Protein AF-A0A2E4A8M8-F1 (afdb_monomer_lite)

Foldseek 3Di:
DDPPPDPVVVVVVVVCVLCVLPVDDPDDPPQDQLAPDDPVLLVVPPVCVVVVVLLVVLSVLQQVLQVVLLVLLQVLDDCPALLNVCPPSSNCVLLDPVNDDLLLLQQQCLQSPQNCSSLCSQCLDPVHNDCPDPSNVSSVSRVVCLVVVVDPVSVVSVVVSNVSSVVSNVPPPVVLSLLLVLLSVLNYPDPSPDPVSHSALVNSVVVVVVVCVVPDDDDPDPVVSVVSVVSSSNSHSHSD

Secondary structure (DSSP, 8-state):
------HHHHHHHHHHHHHHHHT--TT---S---SSS-HHHHHT-GGGHHHHHHHHHHHHHHHHHHHHHHHHHHHHS-TTSHHHHT-HHHHHHHHSGGG--HHHHHHH-TTS--TTHHHHGGGGSTT---TTSHHHHHHHHHHHHHHTTS-HHHHHHHHHHHHHHHHHHHS--HHHHHHHHHHHHHHHH--SS-GGGSSBHHHHHHHHHHHHHHH------HHHHHHHHHHHTTTS--B-

Sequence (240 aa):
MCIKKDWETEKQSLRDLHSELTGSTEGSSNGIWPFSFSDEHLRNNPKMKPFLNDFHQACEIKEKAEDQLLLKLWNVLPKDSPLKKLGAEKFYSFWTRLNRDPLQLAVVDPEFNIVHSMILADQFSGNGFNPKSDRFHVYKDHVNWIMDGSNQKYLELWSKDFIKCKNYAKKPDNELLEIISIFQSICISWDGSVLSDCPDAKNIMKSILQKYTEEFNGSNDEYYWKKKMKMASRFVPIIC

Structure (mmCIF, N/CA/C/O backbone):
data_AF-A0A2E4A8M8-F1
#
_entry.id   AF-A0A2E4A8M8-F1
#
loop_
_atom_site.group_PDB
_atom_site.id
_atom_site.type_symbol
_atom_site.label_atom_id
_atom_site.label_alt_id
_atom_site.label_comp_id
_atom_site.label_asym_id
_atom_site.label_entity_id
_atom_site.label_seq_id
_atom_site.pdbx_PDB_ins_code
_atom_site.Cartn_x
_atom_site.Cartn_y
_atom_site.Cartn_z
_atom_site.occupancy
_atom_site.B_iso_or_equiv
_atom_site.auth_seq_id
_atom_site.auth_comp_id
_atom_site.auth_asym_id
_atom_site.auth_atom_id
_atom_site.pdbx_PDB_model_num
ATOM 1 N N . MET A 1 1 ? 8.781 -32.172 15.880 1.00 30.47 1 MET A N 1
ATOM 2 C CA . MET A 1 1 ? 8.593 -32.228 14.416 1.00 30.47 1 MET A CA 1
ATOM 3 C C . MET A 1 1 ? 8.095 -30.852 13.987 1.00 30.47 1 MET A C 1
ATOM 5 O O . MET A 1 1 ? 6.951 -30.523 14.264 1.00 30.47 1 MET A O 1
ATOM 9 N N . CYS A 1 2 ? 8.972 -29.984 13.473 1.00 27.83 2 CYS A N 1
ATOM 10 C CA . CYS A 1 2 ? 8.557 -28.663 12.995 1.00 27.83 2 CYS A CA 1
ATOM 11 C C . CYS A 1 2 ? 7.779 -28.859 11.697 1.00 27.83 2 CYS A C 1
ATOM 13 O O . CYS A 1 2 ? 8.379 -29.151 10.664 1.00 27.83 2 CYS A O 1
ATOM 15 N N . ILE A 1 3 ? 6.456 -28.727 11.753 1.00 31.91 3 ILE A N 1
ATOM 16 C CA . ILE A 1 3 ? 5.642 -28.599 10.548 1.00 31.91 3 ILE A CA 1
ATOM 17 C C . ILE A 1 3 ? 6.061 -27.266 9.925 1.00 31.91 3 ILE A C 1
ATOM 19 O O . ILE A 1 3 ? 5.691 -26.200 10.416 1.00 31.91 3 ILE A O 1
ATOM 23 N N . LYS A 1 4 ? 6.918 -27.314 8.897 1.00 37.12 4 LYS A N 1
ATOM 24 C CA . LYS A 1 4 ? 7.116 -26.174 8.001 1.00 37.12 4 LYS A CA 1
ATOM 25 C C . LYS A 1 4 ? 5.732 -25.866 7.441 1.00 37.12 4 LYS A C 1
ATOM 27 O O . LYS A 1 4 ? 5.205 -26.670 6.681 1.00 37.12 4 LYS A O 1
ATOM 32 N N . LYS A 1 5 ? 5.130 -24.757 7.875 1.00 45.69 5 LYS A N 1
ATOM 33 C CA . LYS A 1 5 ? 3.943 -24.209 7.219 1.00 45.69 5 LYS A CA 1
ATOM 34 C C . LYS A 1 5 ? 4.291 -24.047 5.743 1.00 45.69 5 LYS A C 1
ATOM 36 O O . LYS A 1 5 ? 5.208 -23.295 5.413 1.00 45.69 5 LYS A O 1
ATOM 41 N N . ASP A 1 6 ? 3.625 -24.829 4.906 1.00 58.69 6 ASP A N 1
ATOM 42 C CA . ASP A 1 6 ? 3.812 -24.793 3.468 1.00 58.69 6 ASP A CA 1
ATOM 43 C C . ASP A 1 6 ? 3.214 -23.493 2.931 1.00 58.69 6 ASP A C 1
ATOM 45 O O . ASP A 1 6 ? 2.010 -23.244 3.023 1.00 58.69 6 ASP A O 1
ATOM 49 N N . TRP A 1 7 ? 4.096 -22.637 2.432 1.00 46.25 7 TRP A N 1
ATOM 50 C CA . TRP A 1 7 ? 3.736 -21.322 1.930 1.00 46.25 7 TRP A CA 1
ATOM 51 C C . TRP A 1 7 ? 2.833 -21.413 0.696 1.00 46.25 7 TRP A C 1
ATOM 53 O O . TRP A 1 7 ? 1.972 -20.554 0.530 1.00 46.25 7 TRP A O 1
ATOM 63 N N . GLU A 1 8 ? 2.963 -22.461 -0.120 1.00 48.72 8 GLU A N 1
ATOM 64 C CA . GLU A 1 8 ? 2.102 -22.647 -1.293 1.00 48.72 8 GLU A CA 1
ATOM 65 C C . GLU A 1 8 ? 0.661 -22.976 -0.881 1.00 48.72 8 GLU A C 1
ATOM 67 O O . GLU A 1 8 ? -0.285 -22.444 -1.456 1.00 48.72 8 GLU A O 1
ATOM 72 N N . THR A 1 9 ? 0.481 -23.740 0.200 1.00 54.19 9 THR A N 1
ATOM 73 C CA . THR A 1 9 ? -0.840 -24.038 0.774 1.00 54.19 9 THR A CA 1
ATOM 74 C C . THR A 1 9 ? -1.510 -22.787 1.370 1.00 54.19 9 THR A C 1
ATOM 76 O O . THR A 1 9 ? -2.711 -22.570 1.193 1.00 54.19 9 THR A O 1
ATOM 79 N N . GLU A 1 10 ? -0.752 -21.925 2.059 1.00 48.75 10 GLU A N 1
ATOM 80 C CA . GLU A 1 10 ? -1.270 -20.668 2.632 1.00 48.75 10 GLU A CA 1
ATOM 81 C C . GLU A 1 10 ? -1.569 -19.627 1.530 1.00 48.75 10 GLU A C 1
ATOM 83 O O . GLU A 1 10 ? -2.585 -18.936 1.595 1.00 48.75 10 GLU A O 1
ATOM 88 N N . LYS A 1 11 ? -0.748 -19.581 0.468 1.00 48.69 11 LYS A N 1
ATOM 89 C CA . LYS A 1 11 ? -0.962 -18.774 -0.748 1.00 48.69 11 LYS A CA 1
ATOM 90 C C . LYS A 1 11 ? -2.215 -19.205 -1.504 1.00 48.69 11 LYS A C 1
ATOM 92 O O . LYS A 1 11 ? -3.005 -18.345 -1.885 1.00 48.69 11 LYS A O 1
ATOM 97 N N . GLN A 1 12 ? -2.412 -20.509 -1.688 1.00 53.59 12 GLN A N 1
ATOM 98 C CA . GLN A 1 12 ? -3.606 -21.041 -2.335 1.00 53.59 12 GLN A CA 1
ATOM 99 C C . GLN A 1 12 ? -4.848 -20.742 -1.493 1.00 53.59 12 GLN A C 1
ATOM 101 O O . GLN A 1 12 ? -5.802 -20.199 -2.020 1.00 53.59 12 GLN A O 1
ATOM 106 N N . SER A 1 13 ? -4.787 -20.923 -0.170 1.00 53.31 13 SER A N 1
ATOM 107 C CA . SER A 1 13 ? -5.908 -20.599 0.725 1.00 53.31 13 SER A CA 1
ATOM 108 C C . SER A 1 13 ? -6.288 -19.114 0.694 1.00 53.31 13 SER A C 1
ATOM 110 O O . SER A 1 13 ? -7.465 -18.781 0.746 1.00 53.31 13 SER A O 1
ATOM 112 N N . LEU A 1 14 ? -5.308 -18.206 0.609 1.00 47.66 14 LEU A N 1
ATOM 113 C CA . LEU A 1 14 ? -5.564 -16.767 0.483 1.00 47.66 14 LEU A CA 1
ATOM 114 C C . LEU A 1 14 ? -6.086 -16.386 -0.907 1.00 47.66 14 LEU A C 1
ATOM 116 O O . LEU A 1 14 ? -6.929 -15.499 -0.998 1.00 47.66 14 LEU A O 1
ATOM 120 N N . ARG A 1 15 ? -5.614 -17.042 -1.975 1.00 51.06 15 ARG A N 1
ATOM 121 C CA . ARG A 1 15 ? -6.115 -16.849 -3.347 1.00 51.06 15 ARG A CA 1
ATOM 122 C C . ARG A 1 15 ? -7.525 -17.396 -3.521 1.00 51.06 15 ARG A C 1
ATOM 124 O O . ARG A 1 15 ? -8.344 -16.710 -4.115 1.00 51.06 15 ARG A O 1
ATOM 131 N N . ASP A 1 16 ? -7.805 -18.568 -2.968 1.00 52.25 16 ASP A N 1
ATOM 132 C CA . ASP A 1 16 ? -9.125 -19.194 -2.959 1.00 52.25 16 ASP A CA 1
ATOM 133 C C . ASP A 1 16 ? -10.089 -18.331 -2.157 1.00 52.25 16 ASP A C 1
ATOM 135 O O . ASP A 1 16 ? -11.119 -17.932 -2.681 1.00 52.25 16 ASP A O 1
ATOM 139 N N . LEU A 1 17 ? -9.692 -17.906 -0.952 1.00 48.84 17 LEU A N 1
ATOM 140 C CA . LEU A 1 17 ? -10.458 -16.948 -0.161 1.00 48.84 17 LEU A CA 1
ATOM 141 C C . LEU A 1 17 ? -10.656 -15.632 -0.925 1.00 48.84 17 LEU A C 1
ATOM 143 O O . LEU A 1 17 ? -11.729 -15.059 -0.884 1.00 48.84 17 LEU A O 1
ATOM 147 N N . HIS A 1 18 ? -9.660 -15.132 -1.654 1.00 42.75 18 HIS A N 1
ATOM 148 C CA . HIS A 1 18 ? -9.820 -13.920 -2.456 1.00 42.75 18 HIS A CA 1
ATOM 149 C C . HIS A 1 18 ? -10.777 -14.121 -3.642 1.00 42.75 18 HIS A C 1
ATOM 151 O O . HIS A 1 18 ? -11.620 -13.265 -3.883 1.00 42.75 18 HIS A O 1
ATOM 157 N N . SER A 1 19 ? -10.683 -15.236 -4.365 1.00 43.72 19 SER A N 1
ATOM 158 C CA . SER A 1 19 ? -11.504 -15.556 -5.542 1.00 43.72 19 SER A CA 1
ATOM 159 C C . SER A 1 19 ? -12.953 -15.869 -5.156 1.00 43.72 19 SER A C 1
ATOM 161 O O . SER A 1 19 ? -13.879 -15.312 -5.747 1.00 43.72 19 SER A O 1
ATOM 163 N N . GLU A 1 20 ? -13.152 -16.659 -4.100 1.00 44.97 20 GLU A N 1
ATOM 164 C CA . GLU A 1 20 ? -14.456 -17.013 -3.529 1.00 44.97 20 GLU A CA 1
ATOM 165 C C . GLU A 1 20 ? -15.182 -15.774 -2.977 1.00 44.97 20 GLU A C 1
ATOM 167 O O . GLU A 1 20 ? -16.398 -15.660 -3.105 1.00 44.97 20 GLU A O 1
ATOM 172 N N . LEU A 1 21 ? -14.430 -14.801 -2.444 1.00 37.31 21 LEU A N 1
ATOM 173 C CA . LEU A 1 21 ? -14.958 -13.563 -1.861 1.00 37.31 21 LEU A CA 1
ATOM 174 C C . LEU A 1 21 ? -15.011 -12.360 -2.824 1.00 37.31 21 LEU A C 1
ATOM 176 O O . LEU A 1 21 ? -15.496 -11.300 -2.446 1.00 37.31 21 LEU A O 1
ATOM 180 N N . THR A 1 22 ? -14.480 -12.456 -4.047 1.00 35.88 22 THR A N 1
ATOM 181 C CA . THR A 1 22 ? -14.541 -11.356 -5.040 1.00 35.88 22 THR A CA 1
ATOM 182 C C . THR A 1 22 ? -15.264 -11.741 -6.325 1.00 35.88 22 THR A C 1
ATOM 184 O O . THR A 1 22 ? -15.473 -10.888 -7.188 1.00 35.88 22 THR A O 1
ATOM 187 N N . GLY A 1 23 ? -15.666 -13.009 -6.465 1.00 33.59 23 GLY A N 1
ATOM 188 C CA . GLY A 1 23 ? -16.344 -13.515 -7.655 1.00 33.59 23 GLY A CA 1
ATOM 189 C C . GLY A 1 23 ? -15.470 -13.505 -8.911 1.00 33.59 23 GLY A C 1
ATOM 190 O O . GLY A 1 23 ? -15.999 -13.628 -10.015 1.00 33.59 23 GLY A O 1
ATOM 191 N N . SER A 1 24 ? -14.147 -13.344 -8.780 1.00 36.97 24 SER A N 1
ATOM 192 C CA . SER A 1 24 ? -13.243 -13.395 -9.925 1.00 36.97 24 SER A CA 1
ATOM 193 C C . SER A 1 24 ? -13.100 -14.847 -10.381 1.00 36.97 24 SER A C 1
ATOM 195 O O . SER A 1 24 ? -12.301 -15.611 -9.831 1.00 36.97 24 SER A O 1
ATOM 197 N N . THR A 1 25 ? -13.895 -15.231 -11.376 1.00 33.06 25 THR A N 1
ATOM 198 C CA . THR A 1 25 ? -13.668 -16.446 -12.157 1.00 33.06 25 THR A CA 1
ATOM 199 C C . THR A 1 25 ? -12.296 -16.392 -12.817 1.00 33.06 25 THR A C 1
ATOM 201 O O . THR A 1 25 ? -11.837 -15.329 -13.240 1.00 33.06 25 THR A O 1
ATOM 204 N N . GLU A 1 26 ? -11.666 -17.561 -12.889 1.00 41.09 26 GLU A N 1
ATOM 205 C CA . GLU A 1 26 ? -10.436 -17.865 -13.615 1.00 41.09 26 GLU A CA 1
ATOM 206 C C . GLU A 1 26 ? -10.210 -16.951 -14.836 1.00 41.09 26 GLU A C 1
ATOM 208 O O . GLU A 1 26 ? -11.008 -16.926 -15.771 1.00 41.09 26 GLU A O 1
ATOM 213 N N . GLY A 1 27 ? -9.100 -16.203 -14.830 1.00 36.25 27 GLY A N 1
ATOM 214 C CA . GLY A 1 27 ? -8.556 -15.563 -16.034 1.00 36.25 27 GLY A CA 1
ATOM 215 C C . GLY A 1 27 ? -8.377 -14.045 -16.007 1.00 36.25 27 GLY A C 1
ATOM 216 O O . GLY A 1 27 ? -7.591 -13.546 -16.808 1.00 36.25 27 GLY A O 1
ATOM 217 N N . SER A 1 28 ? -9.000 -13.288 -15.098 1.00 31.25 28 SER A N 1
ATOM 218 C CA . SER A 1 28 ? -8.678 -11.857 -14.981 1.00 31.25 28 SER A CA 1
ATOM 219 C C . SER A 1 28 ? -7.442 -11.678 -14.105 1.00 31.25 28 SER A C 1
ATOM 221 O O . SER A 1 28 ? -7.498 -11.883 -12.891 1.00 31.25 28 SER A O 1
ATOM 223 N N . SER A 1 29 ? -6.325 -11.284 -14.708 1.00 35.84 29 SER A N 1
ATOM 224 C CA . SER A 1 29 ? -5.157 -10.747 -14.017 1.00 35.84 29 SER A CA 1
ATOM 225 C C . SER A 1 29 ? -5.541 -9.468 -13.256 1.00 35.84 29 SER A C 1
ATOM 227 O O . SER A 1 29 ? -5.215 -8.366 -13.677 1.00 35.84 29 SER A O 1
ATOM 229 N N . ASN A 1 30 ? -6.217 -9.602 -12.113 1.00 37.06 30 ASN A N 1
ATOM 230 C CA . ASN A 1 30 ? -6.460 -8.512 -11.160 1.00 37.06 30 ASN A CA 1
ATOM 231 C C . ASN A 1 30 ? -5.212 -8.241 -10.294 1.00 37.06 30 ASN A C 1
ATOM 233 O O . ASN A 1 30 ? -5.305 -7.711 -9.187 1.00 37.06 30 ASN A O 1
ATOM 237 N N . GLY A 1 31 ? -4.033 -8.629 -10.791 1.00 51.25 31 GLY A N 1
ATOM 238 C CA . GLY A 1 31 ? -2.767 -8.103 -10.308 1.00 51.25 31 GLY A CA 1
ATOM 239 C C . GLY A 1 31 ? -2.676 -6.631 -10.691 1.00 51.25 31 GLY A C 1
ATOM 240 O O . GLY A 1 31 ? -3.235 -6.207 -11.702 1.00 51.25 31 GLY A O 1
ATOM 241 N N . ILE A 1 32 ? -1.996 -5.833 -9.873 1.00 61.25 32 ILE A N 1
ATOM 242 C CA . ILE A 1 32 ? -1.727 -4.433 -10.206 1.00 61.25 32 ILE A CA 1
ATOM 243 C C . ILE A 1 32 ? -0.983 -4.418 -11.533 1.00 61.25 32 ILE A C 1
ATOM 245 O O . ILE A 1 32 ? 0.158 -4.870 -11.613 1.00 61.25 32 ILE A O 1
ATOM 249 N N . TRP A 1 33 ? -1.652 -3.913 -12.561 1.00 77.19 33 TRP A N 1
ATOM 250 C CA . TRP A 1 33 ? -1.049 -3.640 -13.845 1.00 77.19 33 TRP A CA 1
ATOM 251 C C . TRP A 1 33 ? -0.752 -2.142 -13.899 1.00 77.19 33 TRP A C 1
ATOM 253 O O . TRP A 1 33 ? -1.666 -1.349 -14.123 1.00 77.19 33 TRP A O 1
ATOM 263 N N . PRO A 1 34 ? 0.489 -1.720 -13.599 1.00 82.06 34 PRO A N 1
ATOM 264 C CA . PRO A 1 34 ? 0.813 -0.305 -13.455 1.00 82.06 34 PRO A CA 1
ATOM 265 C C . PRO A 1 34 ? 1.072 0.387 -14.803 1.00 82.06 34 PRO A C 1
ATOM 267 O O . PRO A 1 34 ? 1.408 1.568 -14.815 1.00 82.06 34 PRO A O 1
ATOM 270 N N . PHE A 1 35 ? 0.969 -0.341 -15.918 1.00 86.00 35 PHE A N 1
ATOM 271 C CA . PHE A 1 35 ? 1.337 0.135 -17.249 1.00 86.00 35 PHE A CA 1
ATOM 272 C C . PHE A 1 35 ? 0.167 0.778 -17.990 1.00 86.00 35 PHE A C 1
ATOM 274 O O . PHE A 1 35 ? -0.997 0.466 -17.749 1.00 86.00 35 PHE A O 1
ATOM 281 N N . SER A 1 36 ? 0.496 1.651 -18.942 1.00 83.56 36 SER A N 1
ATOM 282 C CA . SER A 1 36 ? -0.471 2.338 -19.811 1.00 83.56 36 SER A CA 1
ATOM 283 C C . SER A 1 36 ? -1.035 1.461 -20.944 1.00 83.56 36 SER A C 1
ATOM 285 O O . SER A 1 36 ? -1.997 1.849 -21.606 1.00 83.56 36 SER A O 1
ATOM 287 N N . PHE A 1 37 ? -0.458 0.278 -21.163 1.00 85.38 37 PHE A N 1
ATOM 288 C CA . PHE A 1 37 ? -0.878 -0.728 -22.149 1.00 85.38 37 PHE A CA 1
ATOM 289 C C . PHE A 1 37 ? -1.462 -1.973 -21.459 1.00 85.38 37 PHE A C 1
ATOM 291 O O . PHE A 1 37 ? -1.472 -2.031 -20.240 1.00 85.38 37 PHE A O 1
ATOM 298 N N . SER A 1 38 ? -1.954 -2.980 -22.192 1.00 84.81 38 SER A N 1
ATOM 299 C CA . SER A 1 38 ? -2.494 -4.230 -21.614 1.00 84.81 38 SER A CA 1
ATOM 300 C C . SER A 1 38 ? -1.423 -5.310 -21.392 1.00 84.81 38 SER A C 1
ATOM 302 O O . SER A 1 38 ? -0.404 -5.322 -22.070 1.00 84.81 38 SER A O 1
ATOM 304 N N . ASP A 1 39 ? -1.662 -6.284 -20.509 1.00 84.12 39 ASP A N 1
ATOM 305 C CA . ASP A 1 39 ? -0.763 -7.447 -20.327 1.00 84.12 39 ASP A CA 1
ATOM 306 C C . ASP A 1 39 ? -0.523 -8.231 -21.631 1.00 84.12 39 ASP A C 1
ATOM 308 O O . ASP A 1 39 ? 0.598 -8.642 -21.942 1.00 84.12 39 ASP A O 1
ATOM 312 N N . GLU A 1 40 ? -1.555 -8.340 -22.471 1.00 86.44 40 GLU A N 1
ATOM 313 C CA . GLU A 1 40 ? -1.461 -8.942 -23.805 1.00 86.44 40 GLU A CA 1
ATOM 314 C C . GLU A 1 40 ? -0.400 -8.272 -24.690 1.00 86.44 40 GLU A C 1
ATOM 316 O O . GLU A 1 40 ? 0.265 -8.957 -25.471 1.00 86.44 40 GLU A O 1
ATOM 321 N N . HIS A 1 41 ? -0.193 -6.957 -24.539 1.00 85.88 41 HIS A N 1
ATOM 322 C CA . HIS A 1 41 ? 0.824 -6.213 -25.281 1.00 85.88 41 HIS A CA 1
ATOM 323 C C . HIS A 1 41 ? 2.223 -6.816 -25.084 1.00 85.88 41 HIS A C 1
ATOM 325 O O . HIS A 1 41 ? 2.943 -7.038 -26.059 1.00 85.88 41 HIS A O 1
ATOM 331 N N . LEU A 1 42 ? 2.588 -7.162 -23.842 1.00 86.88 42 LEU A N 1
ATOM 332 C CA . LEU A 1 42 ? 3.885 -7.777 -23.546 1.00 86.88 42 LEU A CA 1
ATOM 333 C C . LEU A 1 42 ? 3.913 -9.262 -23.901 1.00 86.88 42 LEU A C 1
ATOM 335 O O . LEU A 1 42 ? 4.933 -9.748 -24.388 1.00 86.88 42 LEU A O 1
ATOM 339 N N . ARG A 1 43 ? 2.808 -9.994 -23.705 1.00 86.56 43 ARG A N 1
ATOM 340 C CA . ARG A 1 43 ? 2.747 -11.430 -24.042 1.00 86.56 43 ARG A CA 1
ATOM 341 C C . ARG A 1 43 ? 2.962 -11.701 -25.526 1.00 86.56 43 ARG A C 1
ATOM 343 O O . ARG A 1 43 ? 3.573 -12.709 -25.876 1.00 86.56 43 ARG A O 1
ATOM 350 N N . ASN A 1 44 ? 2.511 -10.790 -26.383 1.00 86.56 44 ASN A N 1
ATOM 351 C CA . ASN A 1 44 ? 2.688 -10.885 -27.830 1.00 86.56 44 ASN A CA 1
ATOM 352 C C . ASN A 1 44 ? 4.131 -10.599 -28.288 1.00 86.56 44 ASN A C 1
ATOM 354 O O . ASN A 1 44 ? 4.458 -10.818 -29.455 1.00 86.56 44 ASN A O 1
ATOM 358 N N . ASN A 1 45 ? 5.015 -10.156 -27.386 1.00 84.94 45 ASN A N 1
ATOM 359 C CA . ASN A 1 45 ? 6.426 -9.907 -27.659 1.00 84.94 45 ASN A CA 1
ATOM 360 C C . ASN A 1 45 ? 7.318 -10.942 -26.938 1.00 84.94 45 ASN A C 1
ATOM 362 O O . ASN A 1 45 ? 7.582 -10.806 -25.742 1.00 84.94 45 ASN A O 1
ATOM 366 N N . PRO A 1 46 ? 7.885 -11.943 -27.645 1.00 85.25 46 PRO A N 1
ATOM 367 C CA . PRO A 1 46 ? 8.739 -12.964 -27.030 1.00 85.25 46 PRO A CA 1
ATOM 368 C C . PRO A 1 46 ? 9.943 -12.406 -26.258 1.00 85.25 46 PRO A C 1
ATOM 370 O O . PRO A 1 46 ? 10.416 -13.046 -25.318 1.00 85.25 46 PRO A O 1
ATOM 373 N N . LYS A 1 47 ? 10.430 -11.208 -26.620 1.00 87.38 47 LYS A N 1
ATOM 374 C CA . LYS A 1 47 ? 11.538 -10.540 -25.921 1.00 87.38 47 LYS A CA 1
ATOM 375 C C . LYS A 1 47 ? 11.155 -10.082 -24.511 1.00 87.38 47 LYS A C 1
ATOM 377 O O . LYS A 1 47 ? 12.045 -9.916 -23.689 1.00 87.38 47 LYS A O 1
ATOM 382 N N . MET A 1 48 ? 9.865 -9.915 -24.222 1.00 89.38 48 MET A N 1
ATOM 383 C CA . MET A 1 48 ? 9.354 -9.460 -22.921 1.00 89.38 48 MET A CA 1
ATOM 384 C C . MET A 1 48 ? 9.075 -10.606 -21.949 1.00 89.38 48 MET A C 1
ATOM 386 O O . MET A 1 48 ? 8.778 -10.367 -20.783 1.00 89.38 48 MET A O 1
ATOM 390 N N . LYS A 1 49 ? 9.225 -11.862 -22.385 1.00 87.62 49 LYS A N 1
ATOM 391 C CA . LYS A 1 49 ? 9.019 -13.034 -21.527 1.00 87.62 49 LYS A CA 1
ATOM 392 C C . LYS A 1 49 ? 9.884 -13.031 -20.250 1.00 87.62 49 LYS A C 1
ATOM 394 O O . LYS A 1 49 ? 9.329 -13.345 -19.199 1.00 87.62 49 LYS A O 1
ATOM 399 N N . PRO A 1 50 ? 11.190 -12.687 -20.286 1.00 87.75 50 PRO A N 1
ATOM 400 C CA . PRO A 1 50 ? 11.999 -12.600 -19.068 1.00 87.75 50 PRO A CA 1
ATOM 401 C C . PRO A 1 50 ? 11.465 -11.537 -18.105 1.00 87.75 50 PRO A C 1
ATOM 403 O O . PRO A 1 50 ? 11.233 -11.832 -16.940 1.00 87.75 50 PRO A O 1
ATOM 406 N N . PHE A 1 51 ? 11.152 -10.348 -18.630 1.00 90.94 51 PHE A N 1
ATOM 407 C CA . PHE A 1 51 ? 10.568 -9.264 -17.845 1.00 90.94 51 PHE A CA 1
ATOM 408 C C . PHE A 1 51 ? 9.256 -9.676 -17.173 1.00 90.94 51 PHE A C 1
ATOM 410 O O . PHE A 1 51 ? 9.099 -9.454 -15.981 1.00 90.94 51 PHE A O 1
ATOM 417 N N . LEU A 1 52 ? 8.331 -10.306 -17.905 1.00 89.62 52 LEU A N 1
ATOM 418 C CA . LEU A 1 52 ? 7.048 -10.745 -17.347 1.00 89.62 52 LEU A CA 1
ATOM 419 C C . LEU A 1 52 ? 7.230 -11.725 -16.183 1.00 89.62 52 LEU A C 1
ATOM 421 O O . LEU A 1 52 ? 6.519 -11.631 -15.187 1.00 89.62 52 LEU A O 1
ATOM 425 N N . ASN A 1 53 ? 8.184 -12.654 -16.286 1.00 89.12 53 ASN A N 1
ATOM 426 C CA . ASN A 1 53 ? 8.471 -13.592 -15.202 1.00 89.12 53 ASN A CA 1
ATOM 427 C C . ASN A 1 53 ? 8.981 -12.869 -13.948 1.00 89.12 53 ASN A C 1
ATOM 429 O O . ASN A 1 53 ? 8.456 -13.095 -12.856 1.00 89.12 53 ASN A O 1
ATOM 433 N N . ASP A 1 54 ? 9.957 -11.979 -14.113 1.00 92.12 54 ASP A N 1
ATOM 434 C CA . ASP A 1 54 ? 10.560 -11.243 -13.000 1.00 92.12 54 ASP A CA 1
ATOM 435 C C . ASP A 1 54 ? 9.563 -10.250 -12.381 1.00 92.12 54 ASP A C 1
ATOM 437 O O . ASP A 1 54 ? 9.471 -10.111 -11.159 1.00 92.12 54 ASP A O 1
ATOM 441 N N . PHE A 1 55 ? 8.742 -9.610 -13.217 1.00 91.81 55 PHE A N 1
ATOM 442 C CA . PHE A 1 55 ? 7.682 -8.707 -12.788 1.00 91.81 55 PHE A CA 1
ATOM 443 C C . PHE A 1 55 ? 6.604 -9.438 -11.984 1.00 91.81 55 PHE A C 1
ATOM 445 O O . PHE A 1 55 ? 6.205 -8.962 -10.922 1.00 91.81 55 PHE A O 1
ATOM 452 N N . HIS A 1 56 ? 6.171 -10.626 -12.421 1.00 89.62 56 HIS A N 1
ATOM 453 C CA . HIS A 1 56 ? 5.244 -11.444 -11.636 1.00 89.62 56 HIS A CA 1
ATOM 454 C C . HIS A 1 56 ? 5.825 -11.795 -10.263 1.00 89.62 56 HIS A C 1
ATOM 456 O O . HIS A 1 56 ? 5.118 -11.695 -9.262 1.00 89.62 56 HIS A O 1
ATOM 462 N N . GLN A 1 57 ? 7.112 -12.144 -10.185 1.00 90.75 57 GLN A N 1
ATOM 463 C CA . GLN A 1 57 ? 7.766 -12.399 -8.903 1.00 90.75 57 GLN A CA 1
ATOM 464 C C . GLN A 1 57 ? 7.791 -11.145 -8.011 1.00 90.75 57 GLN A C 1
ATOM 466 O O . GLN A 1 57 ? 7.527 -11.238 -6.809 1.00 90.75 57 GLN A O 1
ATOM 471 N N . ALA A 1 58 ? 8.065 -9.970 -8.581 1.00 91.75 58 ALA A N 1
ATOM 472 C CA . ALA A 1 58 ? 8.023 -8.700 -7.858 1.00 91.75 58 ALA A CA 1
ATOM 473 C C . ALA A 1 58 ? 6.608 -8.367 -7.346 1.00 91.75 58 ALA A C 1
ATOM 475 O O . ALA A 1 58 ? 6.449 -7.952 -6.194 1.00 91.75 58 ALA A O 1
ATOM 476 N N . CYS A 1 59 ? 5.573 -8.622 -8.154 1.00 89.31 59 CYS A N 1
ATOM 477 C CA . CYS A 1 59 ? 4.176 -8.533 -7.730 1.00 89.31 59 CYS A CA 1
ATOM 478 C C . CYS A 1 59 ? 3.897 -9.457 -6.544 1.00 89.31 59 CYS A C 1
ATOM 480 O O . CYS A 1 59 ? 3.388 -8.992 -5.529 1.00 89.31 59 CYS A O 1
ATOM 482 N N . GLU A 1 60 ? 4.301 -10.728 -6.603 1.00 87.50 60 GLU A N 1
ATOM 483 C CA . GLU A 1 60 ? 4.076 -11.666 -5.496 1.00 87.50 60 GLU A CA 1
ATOM 484 C C . GLU A 1 60 ? 4.735 -11.211 -4.183 1.00 87.50 60 GLU A C 1
ATOM 486 O O . GLU A 1 60 ? 4.161 -11.387 -3.107 1.00 87.50 60 GLU A O 1
ATOM 491 N N . ILE A 1 61 ? 5.922 -10.598 -4.247 1.00 87.25 61 ILE A N 1
ATOM 492 C CA . ILE A 1 61 ? 6.607 -10.046 -3.068 1.00 87.25 61 ILE A CA 1
ATOM 493 C C . ILE A 1 61 ? 5.789 -8.911 -2.443 1.00 87.25 61 ILE A C 1
ATOM 495 O O . ILE A 1 61 ? 5.573 -8.911 -1.225 1.00 87.25 61 ILE A O 1
ATOM 499 N N . LYS A 1 62 ? 5.335 -7.959 -3.264 1.00 89.31 62 LYS A N 1
ATOM 500 C CA . LYS A 1 62 ? 4.507 -6.832 -2.824 1.00 89.31 62 LYS A CA 1
ATOM 501 C C . LYS A 1 62 ? 3.195 -7.324 -2.209 1.00 89.31 62 LYS A C 1
ATOM 503 O O . LYS A 1 62 ? 2.859 -6.956 -1.086 1.00 89.31 62 LYS A O 1
ATOM 508 N N . GLU A 1 63 ? 2.476 -8.179 -2.929 1.00 86.56 63 GLU A N 1
ATOM 509 C CA . GLU A 1 63 ? 1.174 -8.707 -2.513 1.00 86.56 63 GLU A CA 1
ATOM 510 C C . GLU A 1 63 ? 1.277 -9.468 -1.191 1.00 86.56 63 GLU A C 1
ATOM 512 O O . GLU A 1 63 ? 0.493 -9.241 -0.272 1.00 86.56 63 GLU A O 1
ATOM 517 N N . LYS A 1 64 ? 2.317 -10.296 -1.038 1.00 86.19 64 LYS A N 1
ATOM 518 C CA . LYS A 1 64 ? 2.594 -11.004 0.214 1.00 86.19 64 LYS A CA 1
ATOM 519 C C . LYS A 1 64 ? 2.811 -10.050 1.387 1.00 86.19 64 LYS A C 1
ATOM 521 O O . LYS A 1 64 ? 2.364 -10.353 2.493 1.00 86.19 64 LYS A O 1
ATOM 526 N N . ALA A 1 65 ? 3.518 -8.938 1.186 1.00 88.12 65 ALA A N 1
ATOM 527 C CA . ALA A 1 65 ? 3.731 -7.958 2.248 1.00 88.12 65 ALA A CA 1
ATOM 528 C C . ALA A 1 65 ? 2.395 -7.344 2.697 1.00 88.12 65 ALA A C 1
ATOM 530 O O . ALA A 1 65 ? 2.099 -7.331 3.895 1.00 88.12 65 ALA A O 1
ATOM 531 N N . GLU A 1 66 ? 1.567 -6.913 1.742 1.00 86.75 66 GLU A N 1
ATOM 532 C CA . GLU A 1 66 ? 0.244 -6.332 1.994 1.00 86.75 66 GLU A CA 1
ATOM 533 C C . GLU A 1 66 ? -0.695 -7.304 2.709 1.00 86.75 66 GLU A C 1
ATOM 535 O O . GLU A 1 66 ? -1.251 -6.959 3.756 1.00 86.75 66 GLU A O 1
ATOM 540 N N . ASP A 1 67 ? -0.820 -8.528 2.196 1.00 86.69 67 ASP A N 1
ATOM 541 C CA . ASP A 1 67 ? -1.697 -9.551 2.760 1.00 86.69 67 ASP A CA 1
ATOM 542 C C . ASP A 1 67 ? -1.269 -9.903 4.194 1.00 86.69 67 ASP A C 1
ATOM 544 O O . ASP A 1 67 ? -2.108 -10.024 5.088 1.00 86.69 67 ASP A O 1
ATOM 548 N N . GLN A 1 68 ? 0.040 -9.977 4.468 1.00 87.50 68 GLN A N 1
ATOM 549 C CA . GLN A 1 68 ? 0.547 -10.187 5.827 1.00 87.50 68 GLN A CA 1
ATOM 550 C C . GLN A 1 68 ? 0.172 -9.052 6.782 1.00 87.50 68 GLN A C 1
ATOM 552 O O . GLN A 1 68 ? -0.114 -9.311 7.954 1.00 87.50 68 GLN A O 1
ATOM 557 N N . LEU A 1 69 ? 0.196 -7.799 6.326 1.00 89.75 69 LEU A N 1
ATOM 558 C CA . LEU A 1 69 ? -0.144 -6.661 7.174 1.00 89.75 69 LEU A CA 1
ATOM 559 C C . LEU A 1 69 ? -1.655 -6.552 7.407 1.00 89.75 69 LEU A C 1
ATOM 561 O O . LEU A 1 69 ? -2.075 -6.344 8.546 1.00 89.75 69 LEU A O 1
ATOM 565 N N . LEU A 1 70 ? -2.470 -6.788 6.376 1.00 88.94 70 LEU A N 1
ATOM 566 C CA . LEU A 1 70 ? -3.927 -6.868 6.509 1.00 88.94 70 LEU A CA 1
ATOM 567 C C . LEU A 1 70 ? -4.348 -8.025 7.418 1.00 88.94 70 LEU A C 1
ATOM 569 O O . LEU A 1 70 ? -5.212 -7.839 8.274 1.00 88.94 70 LEU A O 1
ATOM 573 N N . LEU A 1 71 ? -3.696 -9.184 7.310 1.00 88.69 71 LEU A N 1
ATOM 574 C CA . LEU A 1 71 ? -3.952 -10.326 8.183 1.00 88.69 71 LEU A CA 1
ATOM 575 C C . LEU A 1 71 ? -3.574 -10.029 9.637 1.00 88.69 71 LEU A C 1
ATOM 577 O O . LEU A 1 71 ? -4.322 -10.379 10.553 1.00 88.69 71 LEU A O 1
ATOM 581 N N . LYS A 1 72 ? -2.438 -9.355 9.872 1.00 90.62 72 LYS A N 1
ATOM 582 C CA . LYS A 1 72 ? -2.068 -8.876 11.213 1.00 90.62 72 LYS A CA 1
ATOM 583 C C . LYS A 1 72 ? -3.148 -7.957 11.769 1.00 90.62 72 LYS A C 1
ATOM 585 O O . LYS A 1 72 ? -3.609 -8.203 12.880 1.00 90.62 72 LYS A O 1
ATOM 590 N N . LEU A 1 73 ? -3.583 -6.959 11.001 1.00 92.94 73 LEU A N 1
ATOM 591 C CA . LEU A 1 73 ? -4.647 -6.051 11.420 1.00 92.94 73 LEU A CA 1
ATOM 592 C C . LEU A 1 73 ? -5.932 -6.816 11.742 1.00 92.94 73 LEU A C 1
ATOM 594 O O . LEU A 1 73 ? -6.454 -6.716 12.850 1.00 92.94 73 LEU A O 1
ATOM 598 N N . TRP A 1 74 ? -6.395 -7.654 10.817 1.00 93.19 74 TRP A N 1
ATOM 599 C CA . TRP A 1 74 ? -7.602 -8.453 10.989 1.00 93.19 74 TRP A CA 1
ATOM 600 C C . TRP A 1 74 ? -7.577 -9.270 12.282 1.00 93.19 74 TRP A C 1
ATOM 602 O O . TRP A 1 74 ? -8.579 -9.337 12.995 1.00 93.19 74 TRP A O 1
ATOM 612 N N . ASN A 1 75 ? -6.438 -9.875 12.613 1.00 90.69 75 ASN A N 1
ATOM 613 C CA . ASN A 1 75 ? -6.303 -10.726 13.790 1.00 90.69 75 ASN A CA 1
ATOM 614 C C . ASN A 1 75 ? -6.226 -9.951 15.111 1.00 90.69 75 ASN A C 1
ATOM 616 O O . ASN A 1 75 ? -6.601 -10.512 16.140 1.00 90.69 75 ASN A O 1
ATOM 620 N N . VAL A 1 76 ? -5.778 -8.689 15.110 1.00 93.75 76 VAL A N 1
ATOM 621 C CA . VAL A 1 76 ? -5.788 -7.863 16.333 1.00 93.75 76 VAL A CA 1
ATOM 622 C C . VAL A 1 76 ? -7.132 -7.187 16.589 1.00 93.75 76 VAL A C 1
ATOM 624 O O . VAL A 1 76 ? -7.397 -6.802 17.728 1.00 93.75 76 VAL A O 1
ATOM 627 N N . LEU A 1 77 ? -7.972 -7.038 15.558 1.00 93.19 77 LEU A N 1
ATOM 628 C CA . LEU A 1 77 ? -9.266 -6.370 15.674 1.00 93.19 77 LEU A CA 1
ATOM 629 C C . LEU A 1 77 ? -10.186 -7.092 16.679 1.00 93.19 77 LEU A C 1
ATOM 631 O O . LEU A 1 77 ? -10.484 -8.280 16.500 1.00 93.19 77 LEU A O 1
ATOM 635 N N . PRO A 1 78 ? -10.707 -6.384 17.698 1.00 93.50 78 PRO A N 1
ATOM 636 C CA . PRO A 1 78 ? -11.692 -6.933 18.621 1.00 93.50 78 PRO A CA 1
ATOM 637 C C . PRO A 1 78 ? -12.980 -7.333 17.900 1.00 93.50 78 PRO A C 1
ATOM 639 O O . PRO A 1 78 ? -13.386 -6.683 16.933 1.00 93.50 78 PRO A O 1
ATOM 642 N N . LYS A 1 79 ? -13.649 -8.380 18.405 1.00 91.38 79 LYS A N 1
ATOM 643 C CA . LYS A 1 79 ? -14.879 -8.936 17.809 1.00 91.38 79 LYS A CA 1
ATOM 644 C C . LYS A 1 79 ? -15.969 -7.883 17.604 1.00 91.38 79 LYS A C 1
ATOM 646 O O . LYS A 1 79 ? -16.622 -7.883 16.568 1.00 91.38 79 LYS A O 1
ATOM 651 N N . ASP A 1 80 ? -16.111 -6.967 18.557 1.00 91.75 80 ASP A N 1
ATOM 652 C CA . ASP A 1 80 ? -17.164 -5.952 18.532 1.00 91.75 80 ASP A CA 1
ATOM 653 C C . ASP A 1 80 ? -16.823 -4.707 17.715 1.00 91.75 80 ASP A C 1
ATOM 655 O O . ASP A 1 80 ? -17.694 -3.851 17.528 1.00 91.75 80 ASP A O 1
ATOM 659 N N . SER A 1 81 ? -15.584 -4.609 17.222 1.00 93.69 81 SER A N 1
ATOM 660 C CA . SER A 1 81 ? -15.142 -3.450 16.458 1.00 93.69 81 SER A CA 1
ATOM 661 C C . SER A 1 81 ? -15.930 -3.328 15.145 1.00 93.69 81 SER A C 1
ATOM 663 O O . SER A 1 81 ? -16.176 -4.341 14.481 1.00 93.69 81 SER A O 1
ATOM 665 N N . PRO A 1 82 ? -16.293 -2.104 14.717 1.00 93.88 82 PRO A N 1
ATOM 666 C CA . PRO A 1 82 ? -16.992 -1.882 13.449 1.00 93.88 82 PRO A CA 1
ATOM 667 C C . PRO A 1 82 ? -16.283 -2.505 12.241 1.00 93.88 82 PRO A C 1
ATOM 669 O O . PRO A 1 82 ? -16.932 -3.114 11.395 1.00 93.88 82 PRO A O 1
ATOM 672 N N . LEU A 1 83 ? -14.947 -2.461 12.213 1.00 92.31 83 LEU A N 1
ATOM 673 C CA . LEU A 1 83 ? -14.136 -3.105 11.175 1.00 92.31 83 LEU A CA 1
ATOM 674 C C . LEU A 1 83 ? -14.290 -4.628 11.155 1.00 92.31 83 LEU A C 1
ATOM 676 O O . LEU A 1 83 ? -14.362 -5.215 10.081 1.00 92.31 83 LEU A O 1
ATOM 680 N N . LYS A 1 84 ? -14.356 -5.280 12.323 1.00 92.06 84 LYS A N 1
ATOM 681 C CA . LYS A 1 84 ? -14.544 -6.735 12.402 1.00 92.06 84 LYS A CA 1
ATOM 682 C C . LYS A 1 84 ? -15.971 -7.139 12.031 1.00 92.06 84 LYS A C 1
ATOM 684 O O . LYS A 1 84 ? -16.162 -8.157 11.369 1.00 92.06 84 LYS A O 1
ATOM 689 N N . LYS A 1 85 ? -16.957 -6.321 12.415 1.00 92.94 85 LYS A N 1
ATOM 690 C CA . LYS A 1 85 ? -18.382 -6.522 12.107 1.00 92.94 85 LYS A CA 1
ATOM 691 C C . LYS A 1 85 ? -18.714 -6.417 10.620 1.00 92.94 85 LYS A C 1
ATOM 693 O O . LYS A 1 85 ? -19.723 -6.978 10.210 1.00 92.94 85 LYS A O 1
ATOM 698 N N . LEU A 1 86 ? -17.868 -5.771 9.812 1.00 88.00 86 LEU A N 1
ATOM 699 C CA . LEU A 1 86 ? -18.006 -5.795 8.352 1.00 88.00 86 LEU A CA 1
ATOM 700 C C . LEU A 1 86 ? -17.931 -7.204 7.750 1.00 88.00 86 LEU A C 1
ATOM 702 O O . LEU A 1 86 ? -18.418 -7.409 6.641 1.00 88.00 86 LEU A O 1
ATOM 706 N N . GLY A 1 87 ? -17.295 -8.148 8.448 1.00 86.69 87 GLY A N 1
ATOM 707 C CA . GLY A 1 87 ? -16.889 -9.422 7.868 1.00 86.69 87 GLY A CA 1
ATOM 708 C C . GLY A 1 87 ? -15.558 -9.312 7.120 1.00 86.69 87 GLY A C 1
ATOM 709 O O . GLY A 1 87 ? -15.138 -8.232 6.700 1.00 86.69 87 GLY A O 1
ATOM 710 N N . ALA A 1 88 ? -14.869 -10.449 6.994 1.00 84.31 88 ALA A N 1
ATOM 711 C CA . ALA A 1 88 ? -13.525 -10.499 6.420 1.00 84.31 88 ALA A CA 1
ATOM 712 C C . ALA A 1 88 ? -13.518 -10.006 4.969 1.00 84.31 88 ALA A C 1
ATOM 714 O O . ALA A 1 88 ? -12.731 -9.133 4.632 1.00 84.31 88 ALA A O 1
ATOM 715 N N . GLU A 1 89 ? -14.437 -10.499 4.142 1.00 79.38 89 GLU A N 1
ATOM 716 C CA . GLU A 1 89 ? -14.585 -10.124 2.731 1.00 79.38 89 GLU A CA 1
ATOM 717 C C . GLU A 1 89 ? -14.598 -8.612 2.510 1.00 79.38 89 GLU A C 1
ATOM 719 O O . GLU A 1 89 ? -13.722 -8.065 1.839 1.00 79.38 89 GLU A O 1
ATOM 724 N N . LYS A 1 90 ? -15.552 -7.924 3.143 1.00 83.06 90 LYS A N 1
ATOM 725 C CA . LYS A 1 90 ? -15.724 -6.481 2.978 1.00 83.06 90 LYS A CA 1
ATOM 726 C C . LYS A 1 90 ? -14.571 -5.686 3.591 1.00 83.06 90 LYS A C 1
ATOM 728 O O . LYS A 1 90 ? -14.202 -4.636 3.072 1.00 83.06 90 LYS A O 1
ATOM 733 N N . PHE A 1 91 ? -13.973 -6.184 4.673 1.00 86.62 91 PHE A N 1
ATOM 734 C CA . PHE A 1 91 ? -12.763 -5.594 5.236 1.00 86.62 91 PHE A CA 1
ATOM 735 C C . PHE A 1 91 ? -11.589 -5.673 4.251 1.00 86.62 91 PHE A C 1
ATOM 737 O O . PHE A 1 91 ? -10.970 -4.653 3.952 1.00 86.62 91 PHE A O 1
ATOM 744 N N . TYR A 1 92 ? -11.290 -6.856 3.712 1.00 82.88 92 TYR A N 1
ATOM 745 C CA . TYR A 1 92 ? -10.201 -6.989 2.751 1.00 82.88 92 TYR A CA 1
ATOM 746 C C . TYR A 1 92 ? -10.496 -6.143 1.514 1.00 82.88 92 TYR A C 1
ATOM 748 O O . TYR A 1 92 ? -9.650 -5.332 1.159 1.00 82.88 92 TYR A O 1
ATOM 756 N N . SER A 1 93 ? -11.697 -6.211 0.927 1.00 79.56 93 SER A N 1
ATOM 757 C CA . SER A 1 93 ? -12.051 -5.429 -0.270 1.00 79.56 93 SER A CA 1
ATOM 758 C C . SER A 1 93 ? -11.822 -3.919 -0.093 1.00 79.56 93 SER A C 1
ATOM 760 O O . SER A 1 93 ? -11.211 -3.284 -0.958 1.00 79.56 93 SER A O 1
ATOM 762 N N . PHE A 1 94 ? -12.191 -3.356 1.061 1.00 81.44 94 PHE A N 1
ATOM 763 C CA . PHE A 1 94 ? -12.025 -1.931 1.371 1.00 81.44 94 PHE A CA 1
ATOM 764 C C . PHE A 1 94 ? -10.567 -1.479 1.485 1.00 81.44 94 PHE A C 1
ATOM 766 O O . PHE A 1 94 ? -10.232 -0.369 1.062 1.00 81.44 94 PHE A O 1
ATOM 773 N N . TRP A 1 95 ? -9.701 -2.318 2.053 1.00 80.75 95 TRP A N 1
ATOM 774 C CA . TRP A 1 95 ? -8.302 -1.964 2.319 1.00 80.75 95 TRP A CA 1
ATOM 775 C C . TRP A 1 95 ? -7.287 -2.721 1.457 1.00 80.75 95 TRP A C 1
ATOM 777 O O . TRP A 1 95 ? -6.082 -2.588 1.697 1.00 80.75 95 TRP A O 1
ATOM 787 N N . THR A 1 96 ? -7.762 -3.446 0.437 1.00 72.38 96 THR A N 1
ATOM 788 C CA . THR A 1 96 ? -6.934 -4.108 -0.577 1.00 72.38 96 THR A CA 1
ATOM 789 C C . THR A 1 96 ? -6.067 -3.127 -1.361 1.00 72.38 96 THR A C 1
ATOM 791 O O . THR A 1 96 ? -6.307 -1.920 -1.445 1.00 72.38 96 THR A O 1
ATOM 794 N N . ARG A 1 97 ? -5.073 -3.728 -2.012 1.00 64.44 97 ARG A N 1
ATOM 795 C CA . ARG A 1 97 ? -4.111 -3.153 -2.947 1.00 64.44 97 ARG A CA 1
ATOM 796 C C . ARG A 1 97 ? -4.709 -2.363 -4.125 1.00 64.44 97 ARG A C 1
ATOM 798 O O . ARG A 1 97 ? -4.016 -1.519 -4.675 1.00 64.44 97 ARG A O 1
ATOM 805 N N . LEU A 1 98 ? -5.971 -2.604 -4.499 1.00 60.53 98 LEU A N 1
ATOM 806 C CA . LEU A 1 98 ? -6.640 -1.915 -5.617 1.00 60.53 98 LEU A CA 1
ATOM 807 C C . LEU A 1 98 ? -7.155 -0.517 -5.244 1.00 60.53 98 LEU A C 1
ATOM 809 O O . LEU A 1 98 ? -7.320 0.333 -6.110 1.00 60.53 98 LEU A O 1
ATOM 8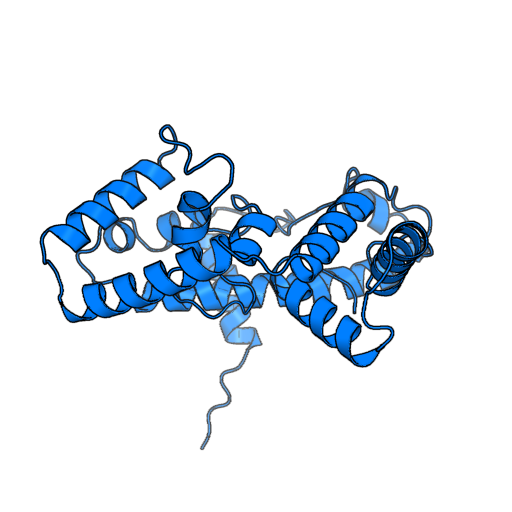13 N N . ASN A 1 99 ? -7.386 -0.269 -3.953 1.00 62.41 99 ASN A N 1
ATOM 814 C CA . ASN A 1 99 ? -8.012 0.958 -3.452 1.00 62.41 99 ASN A CA 1
ATOM 815 C C . ASN A 1 99 ? -7.026 1.861 -2.697 1.00 62.41 99 ASN A C 1
ATOM 817 O O . ASN A 1 99 ? -7.440 2.709 -1.897 1.00 62.41 99 ASN A O 1
ATOM 821 N N . ARG A 1 100 ? -5.719 1.643 -2.882 1.00 74.00 100 ARG A N 1
ATOM 822 C CA . ARG A 1 100 ? -4.675 2.261 -2.066 1.00 74.00 100 ARG A CA 1
ATOM 823 C C . ARG A 1 100 ? -3.578 2.873 -2.919 1.00 74.00 100 ARG A C 1
ATOM 825 O O . ARG A 1 100 ? -3.016 2.230 -3.797 1.00 74.00 100 ARG A O 1
ATOM 832 N N . ASP A 1 101 ? -3.230 4.100 -2.567 1.00 81.50 101 ASP A N 1
ATOM 833 C CA . ASP A 1 101 ? -2.037 4.769 -3.060 1.00 81.50 101 ASP A CA 1
ATOM 834 C C . ASP A 1 101 ? -0.800 4.257 -2.287 1.00 81.50 101 ASP A C 1
ATOM 836 O O . ASP A 1 101 ? -0.744 4.410 -1.057 1.00 81.50 101 ASP A O 1
ATOM 840 N N . PRO A 1 102 ? 0.192 3.640 -2.958 1.00 87.19 102 PRO A N 1
ATOM 841 C CA . PRO A 1 102 ? 1.385 3.114 -2.296 1.00 87.19 102 PRO A CA 1
ATOM 842 C C . PRO A 1 102 ? 2.203 4.202 -1.587 1.00 87.19 102 PRO A C 1
ATOM 844 O O . PRO A 1 102 ? 2.823 3.913 -0.560 1.00 87.19 102 PRO A O 1
ATOM 847 N N . LEU A 1 103 ? 2.162 5.453 -2.065 1.00 89.25 103 LEU A N 1
ATOM 848 C CA . LEU A 1 103 ? 2.860 6.569 -1.423 1.00 89.25 103 LEU A CA 1
ATOM 849 C C . LEU A 1 103 ? 2.281 6.855 -0.037 1.00 89.25 103 LEU A C 1
ATOM 851 O O . LEU A 1 103 ? 3.030 7.056 0.914 1.00 89.25 103 LEU A O 1
ATOM 855 N N . GLN A 1 104 ? 0.957 6.809 0.115 1.00 89.38 104 GLN A N 1
ATOM 856 C CA . GLN A 1 104 ? 0.302 7.111 1.392 1.00 89.38 104 GLN A CA 1
ATOM 857 C C . GLN A 1 104 ? 0.677 6.113 2.486 1.00 89.38 104 GLN A C 1
ATOM 859 O O . GLN A 1 104 ? 0.872 6.503 3.636 1.00 89.38 104 GLN A O 1
ATOM 864 N N . LEU A 1 105 ? 0.812 4.829 2.140 1.00 92.00 105 LEU A N 1
ATOM 865 C CA . LEU A 1 105 ? 1.256 3.824 3.103 1.00 92.00 105 LEU A CA 1
ATOM 866 C C . LEU A 1 105 ? 2.741 3.998 3.446 1.00 92.00 105 LEU A C 1
ATOM 868 O O . LEU A 1 105 ? 3.096 3.942 4.621 1.00 92.00 105 LEU A O 1
ATOM 872 N N . ALA A 1 106 ? 3.592 4.281 2.455 1.00 94.19 106 ALA A N 1
ATOM 873 C CA . ALA A 1 106 ? 5.016 4.537 2.676 1.00 94.19 106 ALA A CA 1
ATOM 874 C C . ALA A 1 106 ? 5.279 5.789 3.534 1.00 94.19 106 ALA A C 1
ATOM 876 O O . ALA A 1 106 ? 6.230 5.808 4.314 1.00 94.19 106 ALA A O 1
ATOM 877 N N . VAL A 1 107 ? 4.413 6.807 3.447 1.00 94.38 107 VAL A N 1
ATOM 878 C CA . VAL A 1 107 ? 4.461 8.019 4.287 1.00 94.38 107 VAL A CA 1
ATOM 879 C C . VAL A 1 107 ? 4.273 7.691 5.770 1.00 94.38 107 VAL A C 1
ATOM 881 O O . VAL A 1 107 ? 4.918 8.307 6.617 1.00 94.38 107 VAL A O 1
ATOM 884 N N . VAL A 1 108 ? 3.385 6.751 6.107 1.00 94.31 108 VAL A N 1
ATOM 885 C CA . VAL A 1 108 ? 3.020 6.458 7.506 1.00 94.31 108 VAL A CA 1
ATOM 886 C C . VAL A 1 108 ? 3.728 5.236 8.087 1.00 94.31 108 VAL A C 1
ATOM 888 O O . VAL A 1 108 ? 3.835 5.123 9.305 1.00 94.31 108 VAL A O 1
ATOM 891 N N . ASP A 1 109 ? 4.184 4.313 7.243 1.00 95.44 109 ASP A N 1
ATOM 892 C CA . ASP A 1 109 ? 4.780 3.037 7.640 1.00 95.44 109 ASP A CA 1
ATOM 893 C C . ASP A 1 109 ? 5.855 2.593 6.633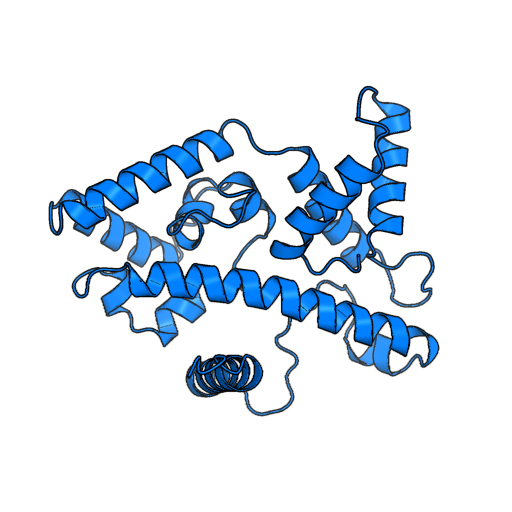 1.00 95.44 109 ASP A C 1
ATOM 895 O O . ASP A 1 109 ? 5.659 1.626 5.892 1.00 95.44 109 ASP A O 1
ATOM 899 N N . PRO A 1 110 ? 7.015 3.277 6.591 1.00 94.69 110 PRO A N 1
ATOM 900 C CA . PRO A 1 110 ? 8.085 2.985 5.631 1.00 94.69 110 PRO A CA 1
ATOM 901 C C . PRO A 1 110 ? 8.701 1.586 5.814 1.00 94.69 110 PRO A C 1
ATOM 903 O O . PRO A 1 110 ? 9.329 1.046 4.903 1.00 94.69 110 PRO A O 1
ATOM 906 N N . GLU A 1 111 ? 8.531 0.979 6.991 1.00 93.12 111 GLU A N 1
ATOM 907 C CA . GLU A 1 111 ? 9.049 -0.353 7.314 1.00 93.12 111 GLU A CA 1
ATOM 908 C C . GLU A 1 111 ? 8.018 -1.472 7.116 1.00 93.12 111 GLU A C 1
ATOM 910 O O . GLU A 1 111 ? 8.379 -2.650 7.214 1.00 93.12 111 GLU A O 1
ATOM 915 N N . PHE A 1 112 ? 6.765 -1.136 6.799 1.00 90.88 112 PHE A N 1
ATOM 916 C CA . PHE A 1 112 ? 5.672 -2.087 6.597 1.00 90.88 112 PHE A CA 1
ATOM 917 C C . PHE A 1 112 ? 5.409 -2.975 7.832 1.00 90.88 112 PHE A C 1
ATOM 919 O O . PHE A 1 112 ? 5.262 -4.200 7.734 1.00 90.88 112 PHE A O 1
ATOM 926 N N . ASN A 1 113 ? 5.446 -2.387 9.032 1.00 93.38 113 ASN A N 1
ATOM 927 C CA . ASN A 1 113 ? 5.416 -3.127 10.296 1.00 93.38 113 ASN A CA 1
ATOM 928 C C . ASN A 1 113 ? 4.409 -2.617 11.336 1.00 93.38 113 ASN A C 1
ATOM 930 O O . ASN A 1 113 ? 4.276 -3.244 12.395 1.00 93.38 113 ASN A O 1
ATOM 934 N N . ILE A 1 114 ? 3.687 -1.534 11.053 1.00 96.38 114 ILE A N 1
ATOM 935 C CA . ILE A 1 114 ? 2.708 -0.954 11.971 1.00 96.38 114 ILE A CA 1
ATOM 936 C C . ILE A 1 114 ? 1.346 -1.586 11.697 1.00 96.38 114 ILE A C 1
ATOM 938 O O . ILE A 1 114 ? 0.789 -1.439 10.619 1.00 96.38 114 ILE A O 1
ATOM 942 N N . VAL A 1 115 ? 0.765 -2.265 12.686 1.00 95.06 115 VAL A N 1
ATOM 943 C CA . VAL A 1 115 ? -0.431 -3.101 12.480 1.00 95.06 115 VAL A CA 1
ATOM 944 C C . VAL A 1 115 ? -1.607 -2.303 11.911 1.00 95.06 115 VAL A C 1
ATOM 946 O O . VAL A 1 115 ? -2.289 -2.771 11.004 1.00 95.06 115 VAL A O 1
ATOM 949 N N . HIS A 1 116 ? -1.821 -1.085 12.405 1.00 95.06 116 HIS A N 1
ATOM 950 C CA . HIS A 1 116 ? -2.934 -0.235 11.977 1.00 95.06 116 HIS A CA 1
ATOM 951 C C . HIS A 1 116 ? -2.614 0.680 1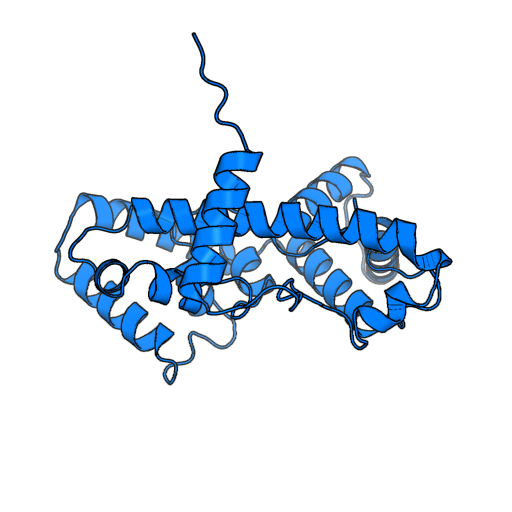0.785 1.00 95.06 116 HIS A C 1
ATOM 953 O O . HIS A 1 116 ? -3.503 1.412 10.346 1.00 95.06 116 HIS A O 1
ATOM 959 N N . SER A 1 117 ? -1.394 0.668 10.227 1.00 94.06 117 SER A N 1
ATOM 960 C CA . SER A 1 117 ? -1.031 1.589 9.132 1.00 94.06 117 SER A CA 1
ATOM 961 C C . SER A 1 117 ? -1.926 1.423 7.911 1.00 94.06 117 SER A C 1
ATOM 963 O O . SER A 1 117 ? -2.275 2.413 7.270 1.00 94.06 117 SER A O 1
ATOM 965 N N . MET A 1 118 ? -2.408 0.201 7.664 1.00 89.81 118 MET A N 1
ATOM 966 C CA . MET A 1 118 ? -3.330 -0.090 6.571 1.00 89.81 118 MET A CA 1
ATOM 967 C C . MET A 1 118 ? -4.605 0.765 6.608 1.00 89.81 118 MET A C 1
ATOM 969 O O . MET A 1 118 ? -5.095 1.148 5.552 1.00 89.81 118 MET A O 1
ATOM 973 N N . ILE A 1 119 ? -5.131 1.106 7.781 1.00 90.25 119 ILE A N 1
ATOM 974 C CA . ILE A 1 119 ? -6.349 1.928 7.898 1.00 90.25 119 ILE A CA 1
ATOM 975 C C . ILE A 1 119 ? -6.052 3.375 8.299 1.00 90.25 119 ILE A C 1
ATOM 977 O O . ILE A 1 119 ? -6.910 4.238 8.158 1.00 90.25 119 ILE A O 1
ATOM 981 N N . LEU A 1 120 ? -4.831 3.648 8.768 1.00 91.12 120 LEU A N 1
ATOM 982 C CA . LEU A 1 120 ? -4.372 4.986 9.140 1.00 91.12 120 LEU A CA 1
ATOM 983 C C . LEU A 1 120 ? -3.774 5.773 7.967 1.00 91.12 120 LEU A C 1
ATOM 985 O O . LEU A 1 120 ? -3.791 7.001 8.013 1.00 91.12 120 LEU A O 1
ATOM 989 N N . ALA A 1 121 ? -3.255 5.104 6.933 1.00 90.38 121 ALA A N 1
ATOM 990 C CA . ALA A 1 121 ? -2.624 5.754 5.781 1.00 90.38 121 ALA A CA 1
ATOM 991 C C . ALA A 1 121 ? -3.527 6.821 5.140 1.00 90.38 121 ALA A C 1
ATOM 993 O O . ALA A 1 121 ? -3.088 7.946 4.915 1.00 90.38 121 ALA A O 1
ATOM 994 N N . ASP A 1 122 ? -4.813 6.508 4.954 1.00 84.31 122 ASP A N 1
ATOM 995 C CA . ASP A 1 122 ? -5.783 7.430 4.354 1.00 84.31 122 ASP A CA 1
ATOM 996 C C . ASP A 1 122 ? -5.992 8.697 5.195 1.00 84.31 122 ASP A C 1
ATOM 998 O O . ASP A 1 122 ? -6.164 9.787 4.648 1.00 84.31 122 ASP A O 1
ATOM 1002 N N . GLN A 1 123 ? -5.944 8.577 6.529 1.00 84.75 123 GLN A N 1
ATOM 1003 C CA . GLN A 1 123 ? -6.097 9.717 7.437 1.00 84.75 123 GLN A CA 1
ATOM 1004 C C . GLN A 1 123 ? -4.941 10.716 7.308 1.00 84.75 123 GLN A C 1
ATOM 1006 O O . GLN A 1 123 ? -5.159 11.917 7.462 1.00 84.75 123 GLN A O 1
ATOM 1011 N N . PHE A 1 124 ? -3.725 10.233 7.060 1.00 83.06 124 PHE A N 1
ATOM 1012 C CA . PHE A 1 124 ? -2.531 11.073 6.941 1.00 83.06 124 PHE A CA 1
ATOM 1013 C C . PHE A 1 124 ? -2.167 11.397 5.488 1.00 83.06 124 PHE A C 1
ATOM 1015 O O . PHE A 1 124 ? -1.113 11.980 5.238 1.00 83.06 124 PHE A O 1
ATOM 1022 N N . SER A 1 125 ? -3.025 11.039 4.532 1.00 76.06 125 SER A N 1
ATOM 1023 C CA . SER A 1 125 ? -2.839 11.404 3.132 1.00 76.06 125 SER A CA 1
ATOM 1024 C C . SER A 1 125 ? -2.925 12.924 2.940 1.00 76.06 125 SER A C 1
ATOM 1026 O O . SER A 1 125 ? -3.653 13.615 3.655 1.00 76.06 125 SER A O 1
ATOM 1028 N N . GLY A 1 126 ? -2.211 13.460 1.944 1.00 64.44 126 GLY A N 1
ATOM 1029 C CA . GLY A 1 126 ? -2.217 14.901 1.649 1.00 64.44 126 GLY A CA 1
ATOM 1030 C C . GLY A 1 126 ? -3.603 15.455 1.285 1.00 64.44 126 GLY A C 1
ATOM 1031 O O . GLY A 1 126 ? -3.881 16.622 1.544 1.00 64.44 126 GLY A O 1
ATOM 1032 N N . ASN A 1 127 ? -4.488 14.603 0.755 1.00 69.69 127 ASN A N 1
ATOM 1033 C CA . ASN A 1 127 ? -5.876 14.945 0.420 1.00 69.69 127 ASN A CA 1
ATOM 1034 C C . ASN A 1 127 ? -6.868 14.624 1.552 1.00 69.69 127 ASN A C 1
ATOM 1036 O O . ASN A 1 127 ? -8.062 14.903 1.428 1.00 69.69 127 ASN A O 1
ATOM 1040 N N . GLY A 1 128 ? -6.383 14.040 2.650 1.00 69.00 128 GLY A N 1
ATOM 1041 C CA . GLY A 1 128 ? -7.200 13.511 3.730 1.00 69.00 128 GLY A CA 1
ATOM 1042 C C . GLY A 1 128 ? -8.058 12.312 3.315 1.00 69.00 128 GLY A C 1
ATOM 1043 O O . GLY A 1 128 ? -8.175 11.931 2.148 1.00 69.00 128 GLY A O 1
ATOM 1044 N N . PHE A 1 129 ? -8.702 11.701 4.305 1.00 78.19 129 PHE A N 1
ATOM 1045 C CA . PHE A 1 129 ? -9.601 10.582 4.058 1.00 78.19 129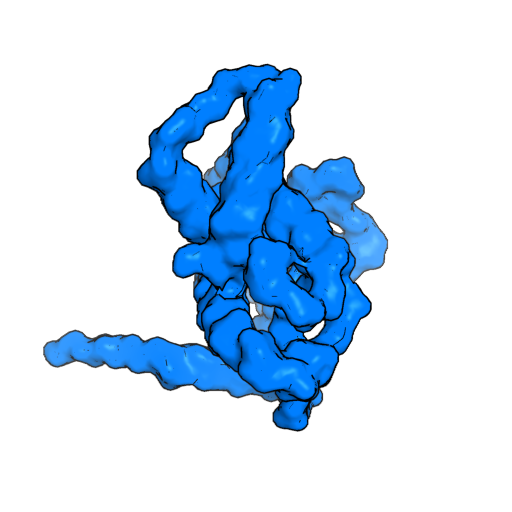 PHE A CA 1
ATOM 1046 C C . PHE A 1 129 ? -10.889 11.101 3.403 1.00 78.19 129 PHE A C 1
ATOM 1048 O O . PHE A 1 129 ? -11.627 11.863 4.025 1.00 78.19 129 PHE A O 1
ATOM 1055 N N . ASN A 1 130 ? -11.171 10.678 2.164 1.00 81.38 130 ASN A N 1
ATOM 1056 C CA . ASN A 1 130 ? -12.381 11.057 1.433 1.00 81.38 130 ASN A CA 1
ATOM 1057 C C . ASN A 1 130 ? -13.660 10.813 2.269 1.00 81.38 130 ASN A C 1
ATOM 1059 O O . ASN A 1 130 ? -14.071 9.654 2.425 1.00 81.38 130 ASN A O 1
ATOM 1063 N N . PRO A 1 131 ? -14.344 11.881 2.726 1.00 81.25 131 PRO A N 1
ATOM 1064 C CA . PRO A 1 131 ? -15.459 11.766 3.656 1.00 81.25 131 PRO A CA 1
ATOM 1065 C C . PRO A 1 131 ? -16.729 11.184 3.029 1.00 81.25 131 PRO A C 1
ATOM 1067 O O . PRO A 1 131 ? -17.656 10.845 3.754 1.00 81.25 131 PRO A O 1
ATOM 1070 N N . LYS A 1 132 ? -16.783 11.083 1.693 1.00 85.00 132 LYS A N 1
ATOM 1071 C CA . LYS A 1 132 ? -17.904 10.494 0.947 1.00 85.00 132 LYS A CA 1
ATOM 1072 C C . LYS A 1 132 ? -17.751 8.988 0.720 1.00 85.00 132 LYS A C 1
ATOM 1074 O O . LYS A 1 132 ? -18.630 8.383 0.121 1.00 85.00 132 LYS A O 1
ATOM 1079 N N . SER A 1 133 ? -16.617 8.399 1.103 1.00 84.44 133 SER A N 1
ATOM 1080 C CA . SER A 1 133 ? -16.367 6.973 0.889 1.00 84.44 133 SER A CA 1
ATOM 1081 C C . SER A 1 133 ? -16.973 6.124 2.008 1.00 84.44 133 SER A C 1
ATOM 1083 O O . SER A 1 133 ? -16.831 6.452 3.185 1.00 84.44 133 SER A O 1
ATOM 1085 N N . ASP A 1 134 ? -17.560 4.975 1.665 1.00 85.81 134 ASP A N 1
ATOM 1086 C CA . ASP A 1 134 ? -18.029 3.987 2.653 1.00 85.81 134 ASP A CA 1
ATOM 1087 C C . ASP A 1 134 ? -16.914 3.591 3.630 1.00 85.81 134 ASP A C 1
ATOM 1089 O O . ASP A 1 134 ? -17.134 3.430 4.832 1.00 85.81 134 ASP A O 1
ATOM 1093 N N . ARG A 1 135 ? -15.683 3.503 3.115 1.00 86.81 135 ARG A N 1
ATOM 1094 C CA . ARG A 1 135 ? -14.476 3.211 3.889 1.00 86.81 135 ARG A CA 1
ATOM 1095 C C . ARG A 1 135 ? -14.243 4.237 5.000 1.00 86.81 135 ARG A C 1
ATOM 1097 O O . ARG A 1 135 ? -13.875 3.852 6.108 1.00 86.81 135 ARG A O 1
ATOM 1104 N N . PHE A 1 136 ? -14.493 5.520 4.731 1.00 86.88 136 PHE A N 1
ATOM 1105 C CA . PHE A 1 136 ? -14.395 6.577 5.736 1.00 86.88 136 PHE A CA 1
ATOM 1106 C C . PHE A 1 136 ? -15.464 6.443 6.815 1.00 86.88 136 PHE A C 1
ATOM 1108 O O . PHE A 1 136 ? -15.157 6.611 7.991 1.00 86.88 136 PHE A O 1
ATOM 1115 N N . HIS A 1 137 ? -16.704 6.121 6.445 1.00 89.81 137 HIS A N 1
ATOM 1116 C CA . HIS A 1 137 ? -17.782 5.955 7.421 1.00 89.81 137 HIS A CA 1
ATOM 1117 C C . HIS A 1 137 ? -17.483 4.817 8.399 1.00 89.81 137 HIS A C 1
ATOM 1119 O O . HIS A 1 137 ? -17.534 5.024 9.609 1.00 89.81 137 HIS A O 1
ATOM 1125 N N . VAL A 1 138 ? -17.040 3.665 7.892 1.00 91.69 138 VAL A N 1
ATOM 1126 C CA . VAL A 1 138 ? -16.625 2.547 8.751 1.00 91.69 138 VAL A CA 1
ATOM 1127 C C . VAL A 1 138 ? -15.429 2.927 9.619 1.00 91.69 138 VAL A C 1
ATOM 1129 O O . VAL A 1 138 ? -15.397 2.608 10.808 1.00 91.69 138 VAL A O 1
ATOM 1132 N N . TYR A 1 139 ? -14.436 3.603 9.041 1.00 90.69 139 TYR A N 1
ATOM 1133 C CA . TYR A 1 139 ? -13.277 4.080 9.787 1.00 90.69 139 TYR A CA 1
ATOM 1134 C C . TYR A 1 139 ? -13.686 5.009 10.937 1.00 90.69 139 TYR A C 1
ATOM 1136 O O . TYR A 1 139 ? -13.249 4.829 12.071 1.00 90.69 139 TYR A O 1
ATOM 1144 N N . LYS A 1 140 ? -14.566 5.974 10.662 1.00 91.50 140 LYS A N 1
ATOM 1145 C CA . LYS A 1 140 ? -15.096 6.916 11.648 1.00 91.50 140 LYS A CA 1
ATOM 1146 C C . LYS A 1 140 ? -15.826 6.188 12.776 1.00 91.50 140 LYS A C 1
ATOM 1148 O O . LYS A 1 140 ? -15.559 6.470 13.941 1.00 91.50 140 LYS A O 1
ATOM 1153 N N . ASP A 1 141 ? -16.693 5.236 12.443 1.00 93.00 141 ASP A N 1
ATOM 1154 C CA . ASP A 1 141 ? -17.405 4.436 13.441 1.00 93.00 141 ASP A CA 1
ATOM 1155 C C . ASP A 1 141 ? -16.430 3.623 14.295 1.00 93.00 141 ASP A C 1
ATOM 1157 O O . ASP A 1 141 ? -16.589 3.534 15.512 1.00 93.00 141 ASP A O 1
ATOM 1161 N N . HIS A 1 142 ? -15.377 3.075 13.680 1.00 92.50 142 HIS A N 1
ATOM 1162 C CA . HIS A 1 142 ? -14.319 2.379 14.403 1.00 92.50 142 HIS A CA 1
ATOM 1163 C C . HIS A 1 142 ? -13.583 3.293 15.384 1.00 92.50 142 HIS A C 1
ATOM 1165 O O . HIS A 1 142 ? -13.373 2.897 16.528 1.00 92.50 142 HIS A O 1
ATOM 1171 N N . VAL A 1 143 ? -13.231 4.513 14.970 1.00 90.19 143 VAL A N 1
ATOM 1172 C CA . VAL A 1 143 ? -12.586 5.497 15.848 1.00 90.19 143 VAL A CA 1
ATOM 1173 C C . VAL A 1 143 ? -13.502 5.879 17.010 1.00 90.19 143 VAL A C 1
ATOM 1175 O O . VAL A 1 143 ? -13.042 5.876 18.148 1.00 90.19 143 VAL A O 1
ATOM 1178 N N . ASN A 1 144 ? -14.788 6.140 16.764 1.00 90.12 144 ASN A N 1
ATOM 1179 C CA . ASN A 1 144 ? -15.751 6.430 17.833 1.00 90.12 144 ASN A CA 1
ATOM 1180 C C . ASN A 1 144 ? -15.829 5.271 18.836 1.00 90.12 144 ASN A C 1
ATOM 1182 O O . ASN A 1 144 ? -15.653 5.472 20.033 1.00 90.12 144 ASN A O 1
ATOM 1186 N N . TRP A 1 145 ? -15.957 4.041 18.333 1.00 92.88 145 TRP A N 1
ATOM 1187 C CA . TRP A 1 145 ? -16.004 2.834 19.157 1.00 92.88 145 TRP A CA 1
ATOM 1188 C C . TRP A 1 145 ? -14.753 2.643 20.036 1.00 92.88 145 TRP A C 1
ATOM 1190 O O . TRP A 1 145 ? -14.858 2.159 21.167 1.00 92.88 145 TRP A O 1
ATOM 1200 N N . ILE A 1 146 ? -13.568 3.019 19.537 1.00 88.00 146 ILE A N 1
ATOM 1201 C CA . ILE A 1 146 ? -12.328 3.034 20.328 1.00 88.00 146 ILE A CA 1
ATOM 1202 C C . ILE A 1 146 ? -12.425 4.065 21.460 1.00 88.00 146 ILE A C 1
ATOM 1204 O O . ILE A 1 146 ? -12.072 3.753 22.598 1.00 88.00 146 ILE A O 1
ATOM 1208 N N . MET A 1 147 ? -12.879 5.282 21.144 1.00 81.94 147 MET A N 1
ATOM 1209 C CA . MET A 1 147 ? -12.949 6.402 22.092 1.00 81.94 147 MET A CA 1
ATOM 1210 C C . MET A 1 147 ? -13.988 6.184 23.193 1.00 81.94 147 MET A C 1
ATOM 1212 O O . MET A 1 147 ? -13.787 6.652 24.310 1.00 81.94 147 MET A O 1
ATOM 1216 N N . ASP A 1 148 ? -15.026 5.395 22.920 1.00 85.19 148 ASP A N 1
ATOM 1217 C CA . ASP A 1 148 ? -16.041 4.999 23.903 1.00 85.19 148 ASP A CA 1
ATOM 1218 C C . ASP A 1 148 ? -15.510 4.004 24.964 1.00 85.19 148 ASP A C 1
ATOM 1220 O O . ASP A 1 148 ? -16.250 3.559 25.839 1.00 85.19 148 ASP A O 1
ATOM 1224 N N . GLY A 1 149 ? -14.216 3.651 24.924 1.00 68.62 149 GLY A N 1
ATOM 1225 C CA . GLY A 1 149 ? -13.552 2.863 25.970 1.00 68.62 149 GLY A CA 1
ATOM 1226 C C . GLY A 1 149 ? -13.781 1.353 25.868 1.00 68.62 149 GLY A C 1
ATOM 1227 O O . GLY A 1 149 ? -13.538 0.620 26.825 1.00 68.62 149 GLY A O 1
ATOM 1228 N N . SER A 1 150 ? -14.213 0.866 24.703 1.00 66.31 150 SER A N 1
ATOM 1229 C CA . SER A 1 150 ? -14.668 -0.516 24.499 1.00 66.31 150 SER A CA 1
ATOM 1230 C C . SER A 1 150 ? -13.613 -1.602 24.781 1.00 66.31 150 SER A C 1
ATOM 1232 O O . SER A 1 150 ? -13.969 -2.748 25.056 1.00 66.31 150 SER A O 1
ATOM 1234 N N . ASN A 1 151 ? -12.311 -1.290 24.689 1.00 84.31 151 ASN A N 1
ATOM 1235 C CA . ASN A 1 151 ? -11.227 -2.229 25.002 1.00 84.31 151 ASN A CA 1
ATOM 1236 C C . ASN A 1 151 ? -9.893 -1.509 25.279 1.00 84.31 151 ASN A C 1
ATOM 1238 O O . ASN A 1 151 ? -9.229 -1.046 24.350 1.00 84.31 151 ASN A O 1
ATOM 1242 N N . GLN A 1 152 ? -9.458 -1.487 26.543 1.00 86.94 152 GLN A N 1
ATOM 1243 C CA . GLN A 1 152 ? -8.241 -0.783 26.975 1.00 86.94 152 GLN A CA 1
ATOM 1244 C C . GLN A 1 152 ? -6.964 -1.277 26.273 1.00 86.94 152 GLN A C 1
ATOM 1246 O O . GLN A 1 152 ? -6.170 -0.479 25.780 1.00 86.94 152 GLN A O 1
ATOM 1251 N N . LYS A 1 153 ? -6.776 -2.598 26.167 1.00 90.69 153 LYS A N 1
ATOM 1252 C CA . LYS A 1 153 ? -5.586 -3.185 25.529 1.00 90.69 153 LYS A CA 1
ATOM 1253 C C . LYS A 1 153 ? -5.502 -2.823 24.045 1.00 90.69 153 LYS A C 1
ATOM 1255 O O . LYS A 1 153 ? -4.419 -2.569 23.521 1.00 90.69 153 LYS A O 1
ATOM 1260 N N . TYR A 1 154 ? -6.642 -2.820 23.358 1.00 91.50 154 TYR A N 1
ATOM 1261 C CA . TYR A 1 154 ? -6.702 -2.413 21.960 1.00 91.50 154 TYR A CA 1
ATOM 1262 C C . TYR A 1 154 ? -6.459 -0.908 21.802 1.00 91.50 154 TYR A C 1
ATOM 1264 O O . TYR A 1 154 ? -5.693 -0.517 20.928 1.00 91.50 154 TYR A O 1
ATOM 1272 N N . LEU A 1 155 ? -7.033 -0.077 22.679 1.00 88.94 155 LEU A N 1
ATOM 1273 C CA . LEU A 1 155 ? -6.807 1.370 22.696 1.00 88.94 155 LEU A CA 1
ATOM 1274 C C . LEU A 1 155 ? -5.320 1.719 22.865 1.00 88.94 155 LEU A C 1
ATOM 1276 O O . LEU A 1 155 ? -4.821 2.615 22.184 1.00 88.94 155 LEU A O 1
ATOM 1280 N N . GLU A 1 156 ? -4.592 1.006 23.726 1.00 91.62 156 GLU A N 1
ATOM 1281 C CA . GLU A 1 156 ? -3.146 1.190 23.908 1.00 91.62 156 GLU A CA 1
ATOM 1282 C C . GLU A 1 156 ? -2.358 0.878 22.629 1.00 91.62 156 GLU A C 1
ATOM 1284 O O . GLU A 1 156 ? -1.500 1.665 22.216 1.00 91.62 156 GLU A O 1
ATOM 1289 N N . LEU A 1 157 ? -2.670 -0.244 21.970 1.00 93.50 157 LEU A N 1
ATOM 1290 C CA . LEU A 1 157 ? -2.039 -0.621 20.704 1.00 93.50 157 LEU A CA 1
ATOM 1291 C C . LEU A 1 157 ? -2.365 0.389 19.595 1.00 93.50 157 LEU A C 1
ATOM 1293 O O . LEU A 1 157 ? -1.455 0.861 18.915 1.00 93.50 157 LEU A O 1
ATOM 1297 N N . TRP A 1 158 ? -3.642 0.748 19.453 1.00 92.88 158 TRP A N 1
ATOM 1298 C CA . TRP A 1 158 ? -4.114 1.758 18.511 1.00 92.88 158 TRP A CA 1
ATOM 1299 C C . TRP A 1 158 ? -3.386 3.086 18.709 1.00 92.88 158 TRP A C 1
ATOM 1301 O O . TRP A 1 158 ? -2.839 3.639 17.761 1.00 92.88 158 TRP A O 1
ATOM 1311 N N . SER A 1 159 ? -3.325 3.578 19.948 1.00 90.56 159 SER A N 1
ATOM 1312 C CA . SER A 1 159 ? -2.693 4.859 20.276 1.00 90.56 159 SER A CA 1
ATOM 1313 C C . SER A 1 159 ? -1.202 4.851 19.947 1.00 90.56 159 SER A C 1
ATOM 1315 O O . SER A 1 159 ? -0.681 5.814 19.381 1.00 90.56 159 SER A O 1
ATOM 1317 N N . LYS A 1 160 ? -0.508 3.746 20.249 1.00 95.88 160 LYS A N 1
ATOM 1318 C CA . LYS A 1 160 ? 0.908 3.568 19.909 1.00 95.88 160 LYS A CA 1
ATOM 1319 C C . LYS A 1 160 ? 1.131 3.609 18.399 1.00 95.88 160 LYS A C 1
ATOM 1321 O O . LYS A 1 160 ? 2.024 4.321 17.937 1.00 95.88 160 LYS A O 1
ATOM 1326 N N . ASP A 1 161 ? 0.334 2.865 17.643 1.00 96.88 161 ASP A N 1
ATOM 1327 C CA . ASP A 1 161 ? 0.443 2.805 16.186 1.00 96.88 161 ASP A CA 1
ATOM 1328 C C . ASP A 1 161 ? 0.062 4.141 15.539 1.00 96.88 161 ASP A C 1
ATOM 1330 O O . ASP A 1 161 ? 0.776 4.623 14.663 1.00 96.88 161 ASP A O 1
ATOM 1334 N N . PHE A 1 162 ? -0.981 4.806 16.039 1.00 93.88 162 PHE A N 1
ATOM 1335 C CA . PHE A 1 162 ? -1.384 6.142 15.610 1.00 93.88 162 PHE A CA 1
ATOM 1336 C C . PHE A 1 162 ? -0.253 7.162 15.769 1.00 93.88 162 PHE A C 1
ATOM 1338 O O . PHE A 1 162 ? 0.047 7.911 14.838 1.00 93.88 162 PHE A O 1
ATOM 1345 N N . ILE A 1 163 ? 0.406 7.189 16.934 1.00 93.06 163 ILE A N 1
ATOM 1346 C CA . ILE A 1 163 ? 1.528 8.101 17.196 1.00 93.06 163 ILE A CA 1
ATOM 1347 C C . ILE A 1 163 ? 2.699 7.803 16.255 1.00 93.06 163 ILE A C 1
ATOM 1349 O O . ILE A 1 163 ? 3.293 8.740 15.720 1.00 93.06 163 ILE A O 1
ATOM 1353 N N . LYS A 1 164 ? 3.020 6.524 16.020 1.00 96.50 164 LYS A N 1
ATOM 1354 C CA . LYS A 1 164 ? 4.068 6.134 15.066 1.00 96.50 164 LYS A CA 1
ATOM 1355 C C . LYS A 1 164 ? 3.749 6.615 13.653 1.00 96.50 164 LYS A C 1
ATOM 1357 O O . LYS A 1 164 ? 4.555 7.350 13.091 1.00 96.50 164 LYS A O 1
ATOM 1362 N N . CYS A 1 165 ? 2.565 6.285 13.132 1.00 94.44 165 CYS A N 1
ATOM 1363 C CA . CYS A 1 165 ? 2.111 6.720 11.810 1.00 94.44 165 CYS A CA 1
ATOM 1364 C C . CYS A 1 165 ? 2.162 8.243 11.668 1.00 94.44 165 CYS A C 1
ATOM 1366 O O . CYS A 1 165 ? 2.700 8.761 10.696 1.00 94.44 165 CYS A O 1
ATOM 1368 N N . LYS A 1 166 ? 1.672 8.974 12.676 1.00 92.50 166 LYS A N 1
ATOM 1369 C CA . LYS A 1 166 ? 1.715 10.441 12.710 1.00 92.50 166 LYS A CA 1
ATOM 1370 C C . LYS A 1 166 ? 3.144 10.984 12.679 1.00 92.50 166 LYS A C 1
ATOM 1372 O O . LYS A 1 166 ? 3.392 12.009 12.049 1.00 92.50 166 LYS A O 1
ATOM 1377 N N . ASN A 1 167 ? 4.072 10.352 13.393 1.00 94.00 167 ASN A N 1
ATOM 1378 C CA . ASN A 1 167 ? 5.464 10.790 13.431 1.00 94.00 167 ASN A CA 1
ATOM 1379 C C . ASN A 1 167 ? 6.173 10.543 12.096 1.00 94.00 167 ASN A C 1
ATOM 1381 O O . ASN A 1 167 ? 6.887 11.437 11.646 1.00 94.00 167 ASN A O 1
ATOM 1385 N N . TYR A 1 168 ? 5.929 9.39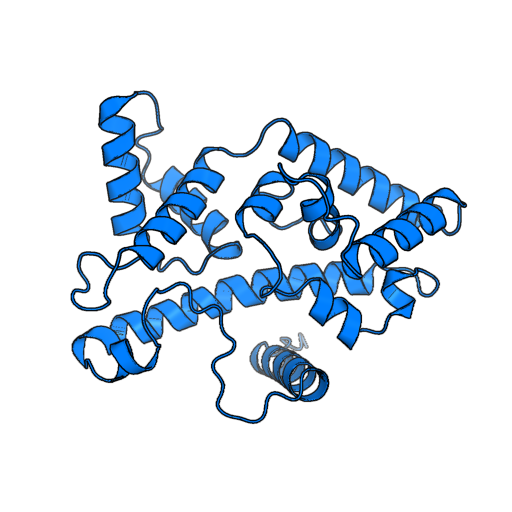9 11.450 1.00 95.69 168 TYR A N 1
ATOM 1386 C CA . TYR A 1 168 ? 6.414 9.143 10.092 1.00 95.69 168 TYR A CA 1
ATOM 1387 C C . TYR A 1 168 ? 5.796 10.117 9.086 1.00 95.69 168 TYR A C 1
ATOM 1389 O O . TYR A 1 168 ? 6.531 10.772 8.359 1.00 95.69 168 TYR A O 1
ATOM 1397 N N . ALA A 1 169 ? 4.483 10.358 9.145 1.00 92.06 169 ALA A N 1
ATOM 1398 C CA . ALA A 1 169 ? 3.821 11.312 8.254 1.00 92.06 169 ALA A CA 1
ATOM 1399 C C . ALA A 1 169 ? 4.376 12.743 8.361 1.00 92.06 169 ALA A C 1
ATOM 1401 O O . ALA A 1 169 ? 4.408 13.479 7.380 1.00 92.06 169 ALA A O 1
ATOM 1402 N N . LYS A 1 170 ? 4.831 13.153 9.553 1.00 92.31 170 LYS A N 1
ATOM 1403 C CA . LYS A 1 170 ? 5.475 14.460 9.770 1.00 92.31 170 LYS A CA 1
ATOM 1404 C C . LYS A 1 170 ? 6.891 14.551 9.203 1.00 92.31 170 LYS A C 1
ATOM 1406 O O . LYS A 1 170 ? 7.364 15.658 8.957 1.00 92.31 170 LYS A O 1
ATOM 1411 N N . LYS A 1 171 ? 7.594 13.425 9.104 1.00 93.50 171 LYS A N 1
ATOM 1412 C CA . LYS A 1 171 ? 8.978 13.327 8.628 1.00 93.50 171 LYS A CA 1
ATOM 1413 C C . LYS A 1 171 ? 9.101 12.086 7.740 1.00 93.50 171 LYS A C 1
ATOM 1415 O O . LYS A 1 171 ? 9.682 11.092 8.184 1.00 93.50 171 LYS A O 1
ATOM 1420 N N . PRO A 1 172 ? 8.500 12.121 6.539 1.00 92.50 172 PRO A N 1
ATOM 1421 C CA . PRO A 1 172 ? 8.481 10.963 5.665 1.00 92.50 172 PRO A CA 1
ATOM 1422 C C . PRO A 1 172 ? 9.888 10.611 5.177 1.00 92.50 172 PRO A C 1
ATOM 1424 O O . PRO A 1 172 ? 10.780 11.459 5.104 1.00 92.50 172 PRO A O 1
ATOM 1427 N N . ASP A 1 173 ? 10.076 9.342 4.821 1.00 94.31 173 ASP A N 1
ATOM 1428 C CA . ASP A 1 173 ? 11.288 8.873 4.154 1.00 94.31 173 ASP A CA 1
ATOM 1429 C C . ASP A 1 173 ? 11.260 9.316 2.681 1.00 94.31 173 ASP A C 1
ATOM 1431 O O . ASP A 1 173 ? 10.759 8.605 1.812 1.00 94.31 173 ASP A O 1
ATOM 1435 N N . ASN A 1 174 ? 11.746 10.531 2.413 1.00 92.12 174 ASN A N 1
ATOM 1436 C CA . ASN A 1 174 ? 11.660 11.155 1.088 1.00 92.12 174 ASN A CA 1
ATOM 1437 C C . ASN A 1 174 ? 12.325 10.326 -0.020 1.00 92.12 174 ASN A C 1
ATOM 1439 O O . ASN A 1 174 ? 11.816 10.295 -1.134 1.00 92.12 174 ASN A O 1
ATOM 1443 N N . GLU A 1 175 ? 13.413 9.618 0.279 1.00 92.44 175 GLU A N 1
ATOM 1444 C CA . GLU A 1 175 ? 14.099 8.773 -0.707 1.00 92.44 175 GLU A CA 1
ATOM 1445 C C . GLU A 1 175 ? 13.269 7.530 -1.053 1.00 92.44 175 GLU A C 1
ATOM 1447 O O . GLU A 1 175 ? 13.207 7.122 -2.210 1.00 92.44 175 GLU A O 1
ATOM 1452 N N . LEU A 1 176 ? 12.597 6.929 -0.061 1.00 94.94 176 LEU A N 1
ATOM 1453 C CA . LEU A 1 176 ? 11.655 5.835 -0.307 1.00 94.94 176 LEU A CA 1
ATOM 1454 C C . LEU A 1 176 ? 10.490 6.307 -1.186 1.00 94.94 176 LEU A C 1
ATOM 1456 O O . LEU A 1 176 ? 10.125 5.623 -2.143 1.00 94.94 176 LEU A O 1
ATOM 1460 N N . LEU A 1 177 ? 9.920 7.475 -0.875 1.00 93.56 177 LEU A N 1
ATOM 1461 C CA . LEU A 1 177 ? 8.835 8.060 -1.667 1.00 93.56 177 LEU A CA 1
ATOM 1462 C C . LEU A 1 177 ? 9.282 8.393 -3.090 1.00 93.56 177 LEU A C 1
ATOM 1464 O O . LEU A 1 177 ? 8.523 8.182 -4.035 1.00 93.56 177 LEU A O 1
ATOM 1468 N N . GLU A 1 178 ? 10.512 8.868 -3.257 1.00 92.88 178 GLU A N 1
ATOM 1469 C CA . GLU A 1 178 ? 11.078 9.151 -4.569 1.00 92.88 178 GLU A CA 1
ATOM 1470 C C . GLU A 1 178 ? 11.251 7.883 -5.409 1.00 92.88 178 GLU A C 1
ATOM 1472 O O . GLU A 1 178 ? 10.837 7.874 -6.567 1.00 92.88 178 GLU A O 1
ATOM 1477 N N . ILE A 1 179 ? 11.763 6.790 -4.830 1.00 94.88 179 ILE A N 1
ATOM 1478 C CA . ILE A 1 179 ? 11.847 5.489 -5.516 1.00 94.88 179 ILE A CA 1
ATOM 1479 C C . ILE A 1 179 ? 10.465 5.044 -6.014 1.00 94.88 179 ILE A C 1
ATOM 1481 O O . ILE A 1 179 ? 10.325 4.652 -7.173 1.00 94.88 179 ILE A O 1
ATOM 1485 N N . ILE A 1 180 ? 9.441 5.123 -5.156 1.00 94.69 180 ILE A N 1
ATOM 1486 C CA . ILE A 1 180 ? 8.063 4.737 -5.501 1.00 94.69 180 ILE A CA 1
ATOM 1487 C C . ILE A 1 180 ? 7.517 5.625 -6.630 1.00 94.69 180 ILE A C 1
ATOM 1489 O O . ILE A 1 180 ? 6.960 5.115 -7.601 1.00 94.69 180 ILE A O 1
ATOM 1493 N N . SER A 1 181 ? 7.713 6.941 -6.533 1.00 93.12 181 SER A N 1
ATOM 1494 C CA . SER A 1 181 ? 7.243 7.922 -7.519 1.00 93.12 181 SER A CA 1
ATOM 1495 C C . SER A 1 181 ? 7.921 7.760 -8.885 1.00 93.12 181 SER A C 1
ATOM 1497 O O . SER A 1 181 ? 7.262 7.784 -9.929 1.00 93.12 181 SER A O 1
ATOM 1499 N N . ILE A 1 182 ? 9.236 7.523 -8.903 1.00 93.94 182 ILE A N 1
ATOM 1500 C CA . ILE A 1 182 ? 9.990 7.253 -10.132 1.00 93.94 182 ILE A CA 1
ATOM 1501 C C . ILE A 1 182 ? 9.528 5.938 -10.755 1.00 93.94 182 ILE A C 1
ATOM 1503 O O . ILE A 1 182 ? 9.268 5.909 -11.955 1.00 93.94 182 ILE A O 1
ATOM 1507 N N . PHE A 1 183 ? 9.360 4.874 -9.962 1.00 94.56 183 PHE A N 1
ATOM 1508 C CA . PHE A 1 183 ? 8.813 3.610 -10.460 1.00 94.56 183 PHE A CA 1
ATOM 1509 C C . PHE A 1 183 ? 7.454 3.816 -11.145 1.00 94.56 183 PHE A C 1
ATOM 1511 O O . PHE A 1 183 ? 7.262 3.362 -12.273 1.00 94.56 183 PHE A O 1
ATOM 1518 N N . GLN A 1 184 ? 6.527 4.535 -10.499 1.00 91.75 184 GLN A N 1
ATOM 1519 C CA . GLN A 1 184 ? 5.213 4.844 -11.076 1.00 91.75 184 GLN A CA 1
ATOM 1520 C C . GLN A 1 184 ? 5.345 5.643 -12.378 1.00 91.75 184 GLN A C 1
ATOM 1522 O O . GLN A 1 184 ? 4.670 5.340 -13.360 1.00 91.75 184 GLN A O 1
ATOM 1527 N N . SER A 1 185 ? 6.256 6.618 -12.411 1.00 91.06 185 SER A N 1
ATOM 1528 C CA . SER A 1 185 ? 6.520 7.439 -13.596 1.00 91.06 185 SER A CA 1
ATOM 1529 C C . SER A 1 185 ? 7.063 6.614 -14.767 1.00 91.06 185 SER A C 1
ATOM 1531 O O . SER A 1 185 ? 6.611 6.800 -15.895 1.00 91.06 185 SER A O 1
ATOM 1533 N N . ILE A 1 186 ? 7.989 5.680 -14.510 1.00 91.75 186 ILE A N 1
ATOM 1534 C CA . ILE A 1 186 ? 8.518 4.761 -15.530 1.00 91.75 186 ILE A CA 1
ATOM 1535 C C . ILE A 1 186 ? 7.414 3.821 -16.020 1.00 91.75 186 ILE A C 1
ATOM 1537 O O . ILE A 1 186 ? 7.287 3.618 -17.219 1.00 91.75 186 ILE A O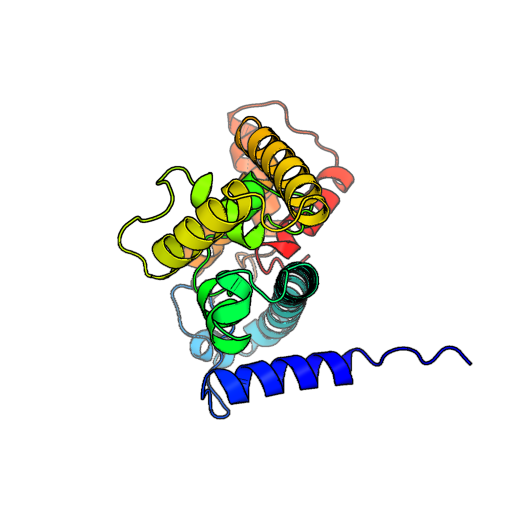 1
ATOM 1541 N N . CYS A 1 187 ? 6.576 3.277 -15.131 1.00 90.38 187 CYS A N 1
ATOM 1542 C CA . CYS A 1 187 ? 5.476 2.399 -15.548 1.00 90.38 187 CYS A CA 1
ATOM 1543 C C . CYS A 1 187 ? 4.474 3.103 -16.475 1.00 90.38 187 CYS A C 1
ATOM 1545 O O . CYS A 1 187 ? 3.957 2.482 -17.399 1.00 90.38 187 CYS A O 1
ATOM 1547 N N . ILE A 1 188 ? 4.215 4.392 -16.244 1.00 87.81 188 ILE A N 1
ATOM 1548 C CA . ILE A 1 188 ? 3.326 5.196 -17.091 1.00 87.81 188 ILE A CA 1
ATOM 1549 C C . ILE A 1 188 ? 3.965 5.484 -18.457 1.00 87.81 188 ILE A C 1
ATOM 1551 O O . ILE A 1 188 ? 3.264 5.455 -19.471 1.00 87.81 188 ILE A O 1
ATOM 1555 N N . SER A 1 189 ? 5.265 5.797 -18.484 1.00 87.94 189 SER A N 1
ATOM 1556 C CA . SER A 1 189 ? 5.963 6.265 -19.688 1.00 87.94 189 SER A CA 1
ATOM 1557 C C . SER A 1 189 ? 6.544 5.153 -20.558 1.00 87.94 189 SER A C 1
ATOM 1559 O O . SER A 1 189 ? 6.694 5.347 -21.764 1.00 87.94 189 SER A O 1
ATOM 1561 N N . TRP A 1 190 ? 6.874 4.002 -19.973 1.00 90.75 190 TRP A N 1
ATOM 1562 C CA . TRP A 1 190 ? 7.362 2.845 -20.708 1.00 90.75 190 TRP A CA 1
ATOM 1563 C C . TRP A 1 190 ? 6.240 2.282 -21.579 1.00 90.75 190 TRP A C 1
ATOM 1565 O O . TRP A 1 190 ? 5.109 2.133 -21.125 1.00 90.75 190 TRP A O 1
ATOM 1575 N N . ASP A 1 191 ? 6.561 1.965 -22.831 1.00 88.44 191 ASP A N 1
ATOM 1576 C CA . ASP A 1 191 ? 5.611 1.483 -23.837 1.00 88.44 191 ASP A CA 1
ATOM 1577 C C . ASP A 1 191 ? 5.669 -0.037 -24.042 1.00 88.44 191 ASP A C 1
ATOM 1579 O O . ASP A 1 191 ? 4.938 -0.567 -24.870 1.00 88.44 191 ASP A O 1
ATOM 1583 N N . GLY A 1 192 ? 6.543 -0.744 -23.316 1.00 86.19 192 GLY A N 1
ATOM 1584 C CA . GLY A 1 192 ? 6.677 -2.196 -23.428 1.00 86.19 192 GLY A CA 1
ATOM 1585 C C . GLY A 1 192 ? 7.479 -2.677 -24.641 1.00 86.19 192 GLY A C 1
ATOM 1586 O O . GLY A 1 192 ? 7.536 -3.882 -24.900 1.00 86.19 192 GLY A O 1
ATOM 1587 N N . SER A 1 193 ? 8.118 -1.771 -25.391 1.00 85.12 193 SER A N 1
ATOM 1588 C CA . SER A 1 193 ? 8.821 -2.111 -26.633 1.00 85.12 193 SER A CA 1
ATOM 1589 C C . SER A 1 193 ? 10.277 -2.551 -26.418 1.00 85.12 193 SER A C 1
ATOM 1591 O O . SER A 1 193 ? 10.748 -3.476 -27.094 1.00 85.12 193 SER A O 1
ATOM 1593 N N . VAL A 1 194 ? 10.988 -1.949 -25.453 1.00 86.00 194 VAL A N 1
ATOM 1594 C CA . VAL A 1 194 ? 12.416 -2.211 -25.186 1.00 86.00 194 VAL A CA 1
ATOM 1595 C C . VAL A 1 194 ? 12.682 -2.473 -23.702 1.00 86.00 194 VAL A C 1
ATOM 1597 O O . VAL A 1 194 ? 12.257 -1.717 -22.835 1.00 86.00 194 VAL A O 1
ATOM 1600 N N . LEU A 1 195 ? 13.442 -3.535 -23.405 1.00 87.00 195 LEU A N 1
ATOM 1601 C CA . LEU A 1 195 ? 13.828 -3.908 -22.035 1.00 87.00 195 LEU A CA 1
ATOM 1602 C C . LEU A 1 195 ? 14.788 -2.913 -21.371 1.00 87.00 195 LEU A C 1
ATOM 1604 O O . LEU A 1 195 ? 14.896 -2.910 -20.152 1.00 87.00 195 LEU A O 1
ATOM 1608 N N . SER A 1 196 ? 15.512 -2.097 -22.144 1.00 87.19 196 SER A N 1
ATOM 1609 C CA . SER A 1 196 ? 16.489 -1.147 -21.600 1.00 87.19 196 SER A CA 1
ATOM 1610 C C . SER A 1 196 ? 15.870 -0.099 -20.690 1.00 87.19 196 SER A C 1
ATOM 1612 O O . SER A 1 196 ? 16.592 0.435 -19.856 1.00 87.19 196 SER A O 1
ATOM 1614 N N . ASP A 1 197 ? 14.572 0.161 -20.837 1.00 86.88 197 ASP A N 1
ATOM 1615 C CA . ASP A 1 197 ? 13.848 1.248 -20.176 1.00 86.88 197 ASP A CA 1
ATOM 1616 C C . ASP A 1 197 ? 12.692 0.727 -19.300 1.00 86.88 197 ASP A C 1
ATOM 1618 O O . ASP A 1 197 ? 11.799 1.482 -18.924 1.00 86.88 197 ASP A O 1
ATOM 1622 N N . CYS A 1 198 ? 12.693 -0.571 -18.973 1.00 89.19 198 CYS A N 1
ATOM 1623 C CA . CYS A 1 198 ? 11.672 -1.183 -18.124 1.00 89.19 198 CYS A CA 1
ATOM 1624 C C . CYS A 1 198 ? 11.760 -0.680 -16.662 1.00 89.19 198 CYS A C 1
ATOM 1626 O O . CYS A 1 198 ? 12.811 -0.188 -16.240 1.00 89.19 198 CYS A O 1
ATOM 1628 N N . PRO A 1 199 ? 10.687 -0.798 -15.855 1.00 89.50 199 PRO A N 1
ATOM 1629 C CA . PRO A 1 199 ? 10.660 -0.319 -14.467 1.00 89.50 199 PRO A CA 1
ATOM 1630 C C . PRO A 1 199 ? 11.402 -1.257 -13.491 1.00 89.50 199 PRO A C 1
ATOM 1632 O O . PRO A 1 199 ? 10.811 -1.840 -12.579 1.00 89.50 199 PRO A O 1
ATOM 1635 N N . ASP A 1 200 ? 12.708 -1.413 -13.682 1.00 92.88 200 ASP A N 1
ATOM 1636 C CA . ASP A 1 200 ? 13.594 -2.181 -12.808 1.00 92.88 200 ASP A CA 1
ATOM 1637 C C . ASP A 1 200 ? 14.424 -1.277 -11.877 1.00 92.88 200 ASP A C 1
ATOM 1639 O O . ASP A 1 200 ? 14.476 -0.050 -12.016 1.00 92.88 200 ASP A O 1
ATOM 1643 N N . ALA A 1 201 ? 15.106 -1.884 -10.904 1.00 92.75 201 ALA A N 1
ATOM 1644 C CA . ALA A 1 201 ? 15.951 -1.156 -9.960 1.00 92.75 201 ALA A CA 1
ATOM 1645 C C . ALA A 1 201 ? 17.058 -0.341 -10.655 1.00 92.75 201 ALA A C 1
ATOM 1647 O O . ALA A 1 201 ? 17.442 0.721 -10.159 1.00 92.75 201 ALA A O 1
ATOM 1648 N N . LYS A 1 202 ? 17.558 -0.802 -11.809 1.00 92.12 202 LYS A N 1
ATOM 1649 C CA . LYS A 1 202 ? 18.608 -0.120 -12.573 1.00 92.12 202 LYS A CA 1
ATOM 1650 C C . LYS A 1 202 ? 18.097 1.194 -13.159 1.00 92.12 202 LYS A C 1
ATOM 1652 O O . LYS A 1 202 ? 18.773 2.214 -13.021 1.00 92.12 202 LYS A O 1
ATOM 1657 N N . ASN A 1 203 ? 16.931 1.189 -13.796 1.00 92.50 203 ASN A N 1
ATOM 1658 C CA . ASN A 1 203 ? 16.354 2.379 -14.411 1.00 92.50 203 ASN A CA 1
ATOM 1659 C C . ASN A 1 203 ? 15.833 3.370 -13.376 1.00 92.50 203 ASN A C 1
ATOM 1661 O O . ASN A 1 203 ? 16.053 4.569 -13.537 1.00 92.50 203 ASN A O 1
ATOM 1665 N N . ILE A 1 204 ? 15.273 2.892 -12.262 1.00 93.12 204 ILE A N 1
ATOM 1666 C CA . ILE A 1 204 ? 14.941 3.773 -11.135 1.00 93.12 204 ILE A CA 1
ATOM 1667 C C . ILE A 1 204 ? 16.217 4.445 -10.608 1.00 93.12 204 ILE A C 1
ATOM 1669 O O . ILE A 1 204 ? 16.251 5.665 -10.457 1.00 93.12 204 ILE A O 1
ATOM 1673 N N . MET A 1 205 ? 17.291 3.679 -10.379 1.00 89.69 205 MET A N 1
ATOM 1674 C CA . MET A 1 205 ? 18.560 4.226 -9.888 1.00 89.69 205 MET A CA 1
ATOM 1675 C C . MET A 1 205 ? 19.181 5.222 -10.873 1.00 89.69 205 MET A C 1
ATOM 1677 O O . MET A 1 205 ? 19.702 6.256 -10.464 1.00 89.69 205 MET A O 1
ATOM 1681 N N . LYS A 1 206 ? 19.093 4.955 -12.180 1.00 89.56 206 LYS A N 1
ATOM 1682 C CA . LYS A 1 206 ? 19.524 5.892 -13.223 1.00 89.56 206 LYS A CA 1
ATOM 1683 C C . LYS A 1 206 ? 18.768 7.222 -13.123 1.00 89.56 206 LYS A C 1
ATOM 1685 O O . LYS A 1 206 ? 19.412 8.267 -13.141 1.00 89.56 206 LYS A O 1
ATOM 1690 N N . SER A 1 207 ? 17.440 7.195 -12.985 1.00 89.25 207 SER A N 1
ATOM 1691 C CA . SER A 1 207 ? 16.615 8.406 -12.849 1.00 89.25 207 SER A CA 1
ATOM 1692 C C . SER A 1 207 ? 16.888 9.172 -11.554 1.00 89.25 207 SER A C 1
ATOM 1694 O O . SER A 1 207 ? 16.941 10.400 -11.575 1.00 89.25 207 SER A O 1
ATOM 1696 N N . ILE A 1 208 ? 17.114 8.457 -10.448 1.00 86.62 208 ILE A N 1
ATOM 1697 C CA . ILE A 1 208 ? 17.578 9.026 -9.177 1.00 86.62 208 ILE A CA 1
ATOM 1698 C C . ILE A 1 208 ? 18.888 9.778 -9.422 1.00 86.62 208 ILE A C 1
ATOM 1700 O O . ILE A 1 208 ? 18.943 10.993 -9.262 1.00 86.62 208 ILE A O 1
ATOM 1704 N N . LEU A 1 209 ? 19.928 9.091 -9.899 1.00 81.81 209 LEU A N 1
ATOM 1705 C CA . LEU A 1 209 ? 21.243 9.696 -10.114 1.00 81.81 209 LEU A CA 1
ATOM 1706 C C . LEU A 1 209 ? 21.194 10.903 -11.060 1.00 81.81 209 LEU A C 1
ATOM 1708 O O . LEU A 1 209 ? 21.891 11.881 -10.810 1.00 81.81 209 LEU A O 1
ATOM 1712 N N . GLN A 1 210 ? 20.359 10.871 -12.103 1.00 82.56 210 GLN A N 1
ATOM 1713 C CA . GLN A 1 210 ? 20.159 12.015 -12.999 1.00 82.56 210 GLN A CA 1
ATOM 1714 C C . GLN A 1 210 ? 19.628 13.244 -12.252 1.00 82.56 210 GLN A C 1
ATOM 1716 O O . GLN A 1 210 ? 20.266 14.291 -12.313 1.00 82.56 210 GLN A O 1
ATOM 1721 N N . LYS A 1 211 ? 18.547 13.103 -11.474 1.00 76.38 211 LYS A N 1
ATOM 1722 C CA . LYS A 1 211 ? 18.034 14.189 -10.619 1.00 76.38 211 LYS A CA 1
ATOM 1723 C C . LYS A 1 211 ? 19.074 14.684 -9.611 1.00 76.38 211 LYS A C 1
ATOM 1725 O O . LYS A 1 211 ? 19.256 15.883 -9.435 1.00 76.38 211 LYS A O 1
ATOM 1730 N N . TYR A 1 212 ? 19.790 13.770 -8.957 1.00 74.06 212 TYR A N 1
ATOM 1731 C CA . TYR A 1 212 ? 20.777 14.122 -7.930 1.00 74.06 212 TYR A CA 1
ATOM 1732 C C . TYR A 1 212 ? 22.057 14.760 -8.494 1.00 74.06 212 TYR A C 1
ATOM 1734 O O . TYR A 1 212 ? 22.758 15.458 -7.759 1.00 74.06 212 TYR A O 1
ATOM 1742 N N . THR A 1 213 ? 22.346 14.576 -9.787 1.00 62.62 213 THR A N 1
ATOM 1743 C CA . THR A 1 213 ? 23.428 15.295 -10.486 1.00 62.62 213 THR A CA 1
ATOM 1744 C C . THR A 1 213 ? 23.098 16.790 -10.631 1.00 62.62 213 THR A C 1
ATOM 1746 O O . THR A 1 213 ? 24.012 17.603 -10.754 1.00 62.62 213 THR A O 1
ATOM 1749 N N . GLU A 1 214 ? 21.816 17.163 -10.555 1.00 60.97 214 GLU A N 1
ATOM 1750 C CA . GLU A 1 214 ? 21.333 18.540 -10.699 1.00 60.97 214 GLU A CA 1
ATOM 1751 C C . GLU A 1 214 ? 21.175 19.287 -9.344 1.00 60.97 214 GLU A C 1
ATOM 1753 O O . GLU A 1 214 ? 21.259 20.513 -9.347 1.00 60.97 214 GLU A O 1
ATOM 1758 N N . GLU A 1 215 ? 21.043 18.606 -8.181 1.00 55.19 215 GLU A N 1
ATOM 1759 C CA . GLU A 1 215 ? 20.703 19.260 -6.880 1.00 55.19 215 GLU A CA 1
ATOM 1760 C C . GLU A 1 215 ? 21.475 18.839 -5.577 1.00 55.19 215 GLU A C 1
ATOM 1762 O O . GLU A 1 215 ? 21.236 19.430 -4.526 1.00 55.19 215 GLU A O 1
ATOM 1767 N N . PHE A 1 216 ? 22.487 17.951 -5.605 1.00 50.69 216 PHE A N 1
ATOM 1768 C CA . PHE A 1 216 ? 23.453 17.633 -4.500 1.00 50.69 216 PHE A CA 1
ATOM 1769 C C . PHE A 1 216 ? 23.012 16.773 -3.262 1.00 50.69 216 PHE A C 1
ATOM 1771 O O . PHE A 1 216 ? 21.895 16.849 -2.764 1.00 50.69 216 PHE A O 1
ATOM 1778 N N . ASN A 1 217 ? 23.998 16.031 -2.694 1.00 50.72 217 ASN A N 1
ATOM 1779 C CA . ASN A 1 217 ? 24.120 15.378 -1.354 1.00 50.72 217 ASN A CA 1
ATOM 1780 C C . ASN A 1 217 ? 23.339 14.077 -0.997 1.00 50.72 217 ASN A C 1
ATOM 1782 O O . ASN A 1 217 ? 22.953 13.876 0.156 1.00 50.72 217 ASN A O 1
ATOM 1786 N N . GLY A 1 218 ? 23.190 13.133 -1.932 1.00 54.12 218 GLY A N 1
ATOM 1787 C CA . GLY A 1 218 ? 22.808 11.741 -1.621 1.00 54.12 218 GLY A CA 1
ATOM 1788 C C . GLY A 1 218 ? 24.007 10.844 -1.258 1.00 54.12 218 GLY A C 1
ATOM 1789 O O . GLY A 1 218 ? 25.147 11.134 -1.621 1.00 54.12 218 GLY A O 1
ATOM 1790 N N . SER A 1 219 ? 23.769 9.728 -0.558 1.00 54.78 219 SER A N 1
ATOM 1791 C CA . SER A 1 219 ? 24.807 8.705 -0.347 1.00 54.78 219 SER A CA 1
ATOM 1792 C C . SER A 1 219 ? 25.141 8.009 -1.672 1.00 54.78 219 SER A C 1
ATOM 1794 O O . SER A 1 219 ? 24.257 7.437 -2.306 1.00 54.78 219 SER A O 1
ATOM 1796 N N . ASN A 1 220 ? 26.418 7.990 -2.063 1.00 61.72 220 ASN A N 1
ATOM 1797 C CA . ASN A 1 220 ? 26.906 7.218 -3.218 1.00 61.72 220 ASN A CA 1
ATOM 1798 C C . ASN A 1 220 ? 27.100 5.719 -2.901 1.00 61.72 220 ASN A C 1
ATOM 1800 O O . ASN A 1 220 ? 27.732 4.998 -3.671 1.00 61.72 220 ASN A O 1
ATOM 1804 N N . ASP A 1 221 ? 26.595 5.242 -1.760 1.00 75.38 221 ASP A N 1
ATOM 1805 C CA . ASP A 1 221 ? 26.717 3.846 -1.350 1.00 75.38 221 ASP A CA 1
ATOM 1806 C C . ASP A 1 221 ? 25.681 2.962 -2.065 1.00 75.38 221 ASP A C 1
ATOM 1808 O O . ASP A 1 221 ? 24.475 3.033 -1.820 1.00 75.38 221 ASP A O 1
ATOM 1812 N N . GLU A 1 222 ? 26.157 2.077 -2.938 1.00 76.88 222 GLU A N 1
ATOM 1813 C CA . GLU A 1 222 ? 25.335 1.089 -3.640 1.00 76.88 222 GLU A CA 1
ATOM 1814 C C . GLU A 1 222 ? 24.546 0.190 -2.667 1.00 76.88 222 GLU A C 1
ATOM 1816 O O . GLU A 1 222 ? 23.403 -0.190 -2.943 1.00 76.88 222 GLU A O 1
ATOM 1821 N N . TYR A 1 223 ? 25.117 -0.129 -1.500 1.00 83.94 223 TYR A N 1
ATOM 1822 C CA . TYR A 1 223 ? 24.450 -0.946 -0.486 1.00 83.94 223 TYR A CA 1
ATOM 1823 C C . TYR A 1 223 ? 23.234 -0.230 0.113 1.00 83.94 223 TYR A C 1
ATOM 1825 O O . TYR A 1 223 ? 22.184 -0.846 0.334 1.00 83.94 223 TYR A O 1
ATOM 1833 N N . TYR A 1 224 ? 23.352 1.081 0.325 1.00 87.31 224 TYR A N 1
ATOM 1834 C CA . TYR A 1 224 ? 22.267 1.925 0.812 1.00 87.31 224 TYR A CA 1
ATOM 1835 C C . TYR A 1 224 ? 21.060 1.892 -0.130 1.00 87.31 224 TYR A C 1
ATOM 1837 O O . TYR A 1 224 ? 19.944 1.570 0.291 1.00 87.31 224 TYR A O 1
ATOM 1845 N N . TRP A 1 225 ? 21.295 2.136 -1.420 1.00 86.25 225 TRP A N 1
ATOM 1846 C CA . TRP A 1 225 ? 20.235 2.154 -2.427 1.00 86.25 225 TRP A CA 1
ATOM 1847 C C . TRP A 1 225 ? 19.609 0.781 -2.641 1.00 86.25 225 TRP A C 1
ATOM 1849 O O . TRP A 1 225 ? 18.385 0.680 -2.698 1.00 86.25 225 TRP A O 1
ATOM 1859 N N . LYS A 1 226 ? 20.397 -0.303 -2.632 1.00 89.00 226 LYS A N 1
ATOM 1860 C CA . LYS A 1 226 ? 19.849 -1.672 -2.655 1.00 89.00 226 LYS A CA 1
ATOM 1861 C C . LYS A 1 226 ? 18.898 -1.930 -1.487 1.00 89.00 226 LYS A C 1
ATOM 1863 O O . LYS A 1 226 ? 17.831 -2.518 -1.672 1.00 89.00 226 LYS A O 1
ATOM 1868 N N . LYS A 1 227 ? 19.242 -1.466 -0.281 1.00 91.31 227 LYS A N 1
ATOM 1869 C CA . LYS A 1 227 ? 18.357 -1.579 0.887 1.00 91.31 227 LYS A CA 1
ATOM 1870 C C . LYS A 1 227 ? 17.069 -0.774 0.694 1.00 91.31 227 LYS A C 1
ATOM 1872 O O . LYS A 1 227 ? 15.998 -1.296 0.998 1.00 91.31 227 LYS A O 1
ATOM 1877 N N . LYS A 1 228 ? 17.155 0.452 0.169 1.00 92.38 228 LYS A N 1
ATOM 1878 C CA . LYS A 1 228 ? 15.989 1.307 -0.109 1.00 92.38 228 LYS A CA 1
ATOM 1879 C C . LYS A 1 228 ? 15.074 0.725 -1.189 1.00 92.38 228 LYS A C 1
ATOM 1881 O O . LYS A 1 228 ? 13.870 0.662 -0.967 1.00 92.38 228 LYS A O 1
ATOM 1886 N N . MET A 1 229 ? 15.621 0.189 -2.282 1.00 92.81 229 MET A N 1
ATOM 1887 C CA . MET A 1 229 ? 14.848 -0.513 -3.320 1.00 92.81 229 MET A CA 1
ATOM 1888 C C . MET A 1 229 ? 14.108 -1.725 -2.747 1.00 92.81 229 MET A C 1
ATOM 1890 O O . MET A 1 229 ? 12.917 -1.900 -2.983 1.00 92.81 229 MET A O 1
ATOM 1894 N N . LYS A 1 230 ? 14.775 -2.517 -1.899 1.00 92.88 230 LYS A N 1
ATOM 1895 C CA . LYS A 1 230 ? 14.146 -3.650 -1.203 1.00 92.88 230 LYS A CA 1
ATOM 1896 C C . LYS A 1 230 ? 13.054 -3.225 -0.213 1.00 92.88 230 LYS A C 1
ATOM 1898 O O . LYS A 1 230 ? 12.145 -4.002 0.075 1.00 92.88 230 LYS A O 1
ATOM 1903 N N . MET A 1 231 ? 13.145 -2.027 0.363 1.00 94.62 231 MET A N 1
ATOM 1904 C CA . MET A 1 231 ? 12.049 -1.460 1.155 1.00 94.62 231 MET A CA 1
ATOM 1905 C C . MET A 1 231 ? 10.889 -1.054 0.240 1.00 94.62 231 MET A C 1
ATOM 1907 O O . MET A 1 231 ? 9.756 -1.459 0.489 1.00 94.62 231 MET A O 1
ATOM 1911 N N . ALA A 1 232 ? 11.181 -0.346 -0.853 1.00 95.00 232 ALA A N 1
ATOM 1912 C CA . ALA A 1 232 ? 10.205 0.082 -1.852 1.00 95.00 232 ALA A CA 1
ATOM 1913 C C . ALA A 1 232 ? 9.469 -1.088 -2.525 1.00 95.00 232 ALA A C 1
ATOM 1915 O O . ALA A 1 232 ? 8.280 -0.967 -2.817 1.00 95.00 232 ALA A O 1
ATOM 1916 N N . SER A 1 233 ? 10.121 -2.246 -2.680 1.00 93.88 233 SER A N 1
ATOM 1917 C CA . SER A 1 233 ? 9.528 -3.447 -3.284 1.00 93.88 233 SER A CA 1
ATOM 1918 C C . SER A 1 233 ? 8.331 -4.016 -2.502 1.00 93.88 233 SER A C 1
ATOM 1920 O O . SER A 1 233 ? 7.639 -4.910 -2.981 1.00 93.88 233 SER A O 1
ATOM 1922 N N . ARG A 1 234 ? 8.087 -3.536 -1.273 1.00 92.50 234 ARG A N 1
ATOM 1923 C CA . ARG A 1 234 ? 6.885 -3.857 -0.481 1.00 92.50 234 ARG A CA 1
ATOM 1924 C C . ARG A 1 234 ? 5.680 -2.990 -0.849 1.00 92.50 234 ARG A C 1
ATOM 1926 O O . ARG A 1 234 ? 4.561 -3.343 -0.501 1.00 92.50 234 ARG A O 1
ATOM 1933 N N . PHE A 1 235 ? 5.909 -1.871 -1.533 1.00 92.12 235 PHE A N 1
ATOM 1934 C CA . PHE A 1 235 ? 4.891 -0.892 -1.919 1.00 92.12 235 PHE A CA 1
ATOM 1935 C C . PHE A 1 235 ? 4.617 -0.909 -3.424 1.00 92.12 235 PHE A C 1
ATOM 1937 O O . PHE A 1 235 ? 3.498 -0.636 -3.844 1.00 92.12 235 PHE A O 1
ATOM 1944 N N . VAL A 1 236 ? 5.615 -1.249 -4.239 1.00 92.75 236 VAL A N 1
ATOM 1945 C CA . VAL A 1 236 ? 5.524 -1.326 -5.704 1.00 92.75 236 VAL A CA 1
ATOM 1946 C C . VAL A 1 236 ? 6.321 -2.528 -6.232 1.00 92.75 236 VAL A C 1
ATOM 1948 O O . VAL A 1 236 ? 7.306 -2.910 -5.603 1.00 92.75 236 VAL A O 1
ATOM 1951 N N . PRO A 1 237 ? 5.923 -3.156 -7.354 1.00 92.69 237 PRO A N 1
ATOM 1952 C CA . PRO A 1 237 ? 6.583 -4.360 -7.865 1.00 92.69 237 PRO A CA 1
ATOM 1953 C C . PRO A 1 237 ? 7.881 -4.032 -8.626 1.00 92.69 237 PRO A C 1
ATOM 1955 O O . PRO A 1 237 ? 7.931 -4.071 -9.851 1.00 92.69 237 PRO A O 1
ATOM 1958 N N . ILE A 1 238 ? 8.945 -3.710 -7.885 1.00 92.44 238 ILE A N 1
ATOM 1959 C CA . ILE A 1 238 ? 10.279 -3.432 -8.444 1.00 92.44 238 ILE A CA 1
ATOM 1960 C C . ILE A 1 238 ? 11.032 -4.740 -8.693 1.00 92.44 238 ILE A C 1
ATOM 1962 O O . ILE A 1 238 ? 11.238 -5.530 -7.768 1.00 92.44 238 ILE A O 1
ATOM 1966 N N . ILE A 1 239 ? 11.524 -4.916 -9.920 1.00 91.00 239 ILE A N 1
ATOM 1967 C CA . ILE A 1 239 ? 12.475 -5.976 -10.272 1.00 91.00 239 ILE A CA 1
ATOM 1968 C C . ILE A 1 239 ? 13.856 -5.578 -9.726 1.00 91.00 239 ILE A C 1
ATOM 1970 O O . ILE A 1 239 ? 14.438 -4.591 -10.182 1.00 91.00 239 ILE A O 1
ATOM 1974 N N . CYS A 1 240 ? 14.331 -6.294 -8.701 1.00 82.50 240 CYS A N 1
ATOM 1975 C CA . CYS A 1 240 ? 15.578 -6.015 -7.971 1.00 82.50 240 CYS A CA 1
ATOM 1976 C C . CYS A 1 240 ? 16.710 -6.982 -8.323 1.00 82.50 240 CYS A C 1
ATOM 1978 O O . CYS A 1 240 ? 16.416 -8.183 -8.507 1.00 82.50 240 CYS A O 1
#

Radius of gyration: 19.48 Å; chains: 1; bounding box: 45×52×55 Å

pLDDT: mean 81.06, std 17.28, range [27.83, 96.88]